Protein AF-A0A395L1P3-F1 (afdb_monomer_lite)

Sequence (314 aa):
MRHIFKLDASLEQKPAVVETDGKLVVAVGADAVSIPKSARSNIRIHIDRCQANGKQIEVQGWAFCRDSEQPIKRIYLALDGRIIGSGKPVLRTDVRRVFHLDYDHYGFRIDANTEFDVYPGDSIDLFVMDGGGMIHVPTAISGTRGPAVAATKVALNGEKLFLLHPEATTAEVAGREEFDLVNNIQLHVDRIEISQGRVTVRGWCFDQHLMDARPQVGLVKGDMLMSPLIPCSVKRPDVIEAYSLTSKNPFQGFGFDIHADGLQEDDKQALRVLAVVCADRQQRAMLTNFSHKKVNLLPRGKQIFGILERWWAR

pLDDT: mean 83.49, std 15.84, range [33.75, 97.19]

Structure (mmCIF, N/CA/C/O backbone):
data_AF-A0A395L1P3-F1
#
_entry.id   AF-A0A395L1P3-F1
#
loop_
_atom_site.group_PDB
_atom_site.id
_atom_site.type_symbol
_atom_site.label_atom_id
_atom_site.label_alt_id
_atom_site.label_comp_id
_atom_site.label_asym_id
_atom_site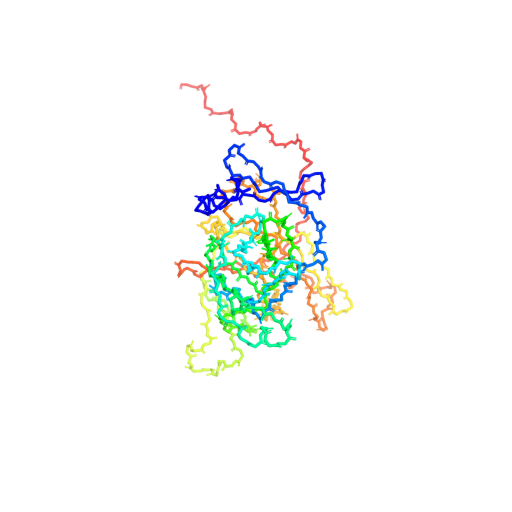.label_entity_id
_atom_site.label_seq_id
_atom_site.pdbx_PDB_ins_code
_atom_site.Cartn_x
_atom_site.Cartn_y
_atom_site.Cartn_z
_atom_site.occupancy
_atom_site.B_iso_or_equiv
_atom_site.auth_seq_id
_atom_site.auth_comp_id
_atom_site.auth_asym_id
_atom_site.auth_atom_id
_atom_site.pdbx_PDB_model_num
ATOM 1 N N . MET A 1 1 ? 14.682 7.950 -29.330 1.00 55.03 1 MET A N 1
ATOM 2 C CA . MET A 1 1 ? 15.858 8.124 -28.438 1.00 55.03 1 MET A CA 1
ATOM 3 C C . MET A 1 1 ? 15.850 9.416 -27.612 1.00 55.03 1 MET A C 1
ATOM 5 O O . MET A 1 1 ? 16.013 9.294 -26.408 1.00 55.03 1 MET A O 1
ATOM 9 N N . ARG A 1 2 ? 15.634 10.626 -28.170 1.00 59.84 2 ARG A N 1
ATOM 10 C CA . ARG A 1 2 ? 15.680 11.896 -27.391 1.00 59.84 2 ARG A CA 1
ATOM 11 C C . ARG A 1 2 ? 14.761 11.933 -26.157 1.00 59.84 2 ARG A C 1
ATOM 13 O O . ARG A 1 2 ? 15.204 12.347 -25.096 1.00 59.84 2 ARG A O 1
ATOM 20 N N . HIS A 1 3 ? 13.527 11.444 -26.271 1.00 63.00 3 HIS A N 1
ATOM 21 C CA . HIS A 1 3 ? 12.569 11.414 -25.154 1.00 63.00 3 HIS A CA 1
ATOM 22 C C . HIS A 1 3 ? 13.002 10.519 -23.984 1.00 63.00 3 HIS A C 1
ATOM 24 O O . HIS A 1 3 ? 12.659 10.788 -22.842 1.00 63.00 3 HIS A O 1
ATOM 30 N N . ILE A 1 4 ? 13.801 9.486 -24.256 1.00 62.84 4 ILE A N 1
ATOM 31 C CA . ILE A 1 4 ? 14.242 8.541 -23.230 1.00 62.84 4 ILE A CA 1
ATOM 32 C C . ILE A 1 4 ? 15.340 9.156 -22.350 1.00 62.84 4 ILE A C 1
ATOM 34 O O . ILE A 1 4 ? 15.302 9.023 -21.135 1.00 62.84 4 ILE A O 1
ATOM 38 N N . PHE A 1 5 ? 16.289 9.882 -22.949 1.00 64.25 5 PHE A N 1
ATOM 39 C CA . PHE A 1 5 ? 17.311 10.602 -22.181 1.00 64.25 5 PHE A CA 1
ATOM 40 C C . PHE A 1 5 ? 16.706 11.705 -21.304 1.00 64.25 5 PHE A C 1
ATOM 42 O O . PHE A 1 5 ? 17.205 11.954 -20.212 1.00 64.25 5 PHE A O 1
ATOM 49 N N . LYS A 1 6 ? 15.609 12.330 -21.756 1.00 72.44 6 LYS A N 1
ATOM 50 C CA . LYS A 1 6 ? 14.844 13.271 -20.928 1.00 72.44 6 LYS A CA 1
ATOM 51 C C . LYS A 1 6 ? 14.222 12.579 -19.715 1.00 72.44 6 LYS A C 1
ATOM 53 O O . LYS A 1 6 ? 14.270 13.139 -18.628 1.00 72.44 6 LYS A O 1
ATOM 58 N N . LEU A 1 7 ? 13.691 11.365 -19.888 1.00 74.62 7 LEU A N 1
ATOM 59 C CA . LEU A 1 7 ? 13.114 10.604 -18.783 1.00 74.62 7 LEU A CA 1
ATOM 60 C C . LEU A 1 7 ? 14.166 10.272 -17.719 1.00 74.62 7 LEU A C 1
ATOM 62 O O . LEU A 1 7 ? 13.946 10.586 -16.554 1.00 74.62 7 LEU A O 1
ATOM 66 N N . ASP A 1 8 ? 15.323 9.743 -18.131 1.00 76.94 8 ASP A N 1
ATOM 67 C CA . ASP A 1 8 ? 16.454 9.457 -17.233 1.00 76.94 8 ASP A CA 1
ATOM 68 C C . ASP A 1 8 ? 16.889 10.711 -16.446 1.00 76.94 8 ASP A C 1
ATOM 70 O O . ASP A 1 8 ? 17.091 10.643 -15.235 1.00 76.94 8 ASP A O 1
ATOM 74 N N . ALA A 1 9 ? 16.962 11.870 -17.110 1.00 75.81 9 ALA A N 1
ATOM 75 C CA . ALA A 1 9 ? 17.311 13.147 -16.480 1.00 75.81 9 ALA A CA 1
ATOM 76 C C . ALA A 1 9 ? 16.217 13.705 -15.548 1.00 75.81 9 ALA A C 1
ATOM 78 O O . ALA A 1 9 ? 16.495 14.550 -14.703 1.00 75.81 9 ALA A O 1
ATOM 79 N N . SER A 1 10 ? 14.974 13.249 -15.700 1.00 77.56 10 SER A N 1
ATOM 80 C CA . SER A 1 10 ? 13.823 13.710 -14.916 1.00 77.56 10 SER A CA 1
ATOM 81 C C . SER A 1 10 ? 13.461 12.808 -13.742 1.00 77.56 10 SER A C 1
ATOM 83 O O . SER A 1 10 ? 12.526 13.126 -13.013 1.00 77.56 10 SER A O 1
ATOM 85 N N . LEU A 1 11 ? 14.170 11.692 -13.535 1.00 77.81 11 LEU A N 1
ATOM 86 C CA . LEU A 1 11 ? 13.834 10.725 -12.482 1.00 77.81 11 LEU A CA 1
ATOM 87 C C . LEU A 1 11 ? 13.804 11.358 -11.086 1.00 77.81 11 LEU A C 1
ATOM 89 O O . LEU A 1 11 ? 12.979 10.972 -10.261 1.00 77.81 11 LEU A O 1
ATOM 93 N N . GLU A 1 12 ? 14.638 12.371 -10.843 1.00 78.25 12 GLU A N 1
ATOM 94 C CA . GLU A 1 12 ? 14.635 13.142 -9.593 1.00 78.25 12 GLU A CA 1
ATOM 95 C C . GLU A 1 12 ? 13.293 13.848 -9.331 1.00 78.25 12 GLU A C 1
ATOM 97 O O . GLU A 1 12 ? 12.900 14.022 -8.180 1.00 78.25 12 GLU A O 1
ATOM 102 N N . GLN A 1 13 ? 12.556 14.202 -10.388 1.00 80.88 13 GLN A N 1
ATOM 103 C CA . GLN A 1 13 ? 11.246 14.857 -10.316 1.00 80.88 13 GLN A CA 1
ATOM 104 C C . GLN A 1 13 ? 10.086 13.867 -10.145 1.00 80.88 13 GLN A C 1
ATOM 106 O O . GLN A 1 13 ? 8.941 14.298 -10.023 1.00 80.88 13 GLN A O 1
ATOM 111 N N . LYS A 1 14 ? 10.364 12.555 -10.142 1.00 83.12 14 LYS A N 1
ATOM 112 C CA . LYS A 1 14 ? 9.373 11.475 -10.021 1.00 83.12 14 LYS A CA 1
ATOM 113 C C . LYS A 1 14 ? 8.176 11.650 -10.971 1.00 83.12 14 LYS A C 1
ATOM 115 O O . LYS A 1 14 ? 7.047 11.862 -10.517 1.00 83.12 14 LYS A O 1
ATOM 120 N N . PRO A 1 15 ? 8.411 11.596 -12.292 1.00 85.31 15 PRO A N 1
ATOM 121 C CA . PRO A 1 15 ? 7.417 11.965 -13.289 1.00 85.31 15 PRO A CA 1
ATOM 122 C C . PRO A 1 15 ? 6.138 11.133 -13.159 1.00 85.31 15 PRO A C 1
ATOM 124 O O . PRO A 1 15 ? 6.179 9.927 -12.884 1.00 85.31 15 PRO A O 1
ATOM 127 N N . ALA A 1 16 ? 5.001 11.796 -13.365 1.00 86.12 16 ALA A N 1
ATOM 128 C CA . ALA A 1 16 ? 3.690 11.171 -13.295 1.00 86.12 16 ALA A CA 1
ATOM 129 C C . ALA A 1 16 ? 3.446 10.271 -14.513 1.00 86.12 16 ALA A C 1
ATOM 131 O O . ALA A 1 16 ? 3.813 10.603 -15.640 1.00 86.12 16 ALA A O 1
ATOM 132 N N . VAL A 1 17 ? 2.781 9.152 -14.270 1.00 85.88 17 VAL A N 1
ATOM 133 C CA . VAL A 1 17 ? 2.290 8.185 -15.240 1.00 85.88 17 VAL A CA 1
ATOM 134 C C . VAL A 1 17 ? 0.770 8.272 -15.222 1.00 85.88 17 VAL A C 1
ATOM 136 O O . VAL A 1 17 ? 0.127 7.941 -14.228 1.00 85.88 17 VAL A O 1
ATOM 139 N N . VAL A 1 18 ? 0.196 8.735 -16.324 1.00 86.25 18 VAL A N 1
ATOM 140 C CA . VAL A 1 18 ? -1.243 8.964 -16.470 1.00 86.25 18 VAL A CA 1
ATOM 141 C C . VAL A 1 18 ? -1.777 8.066 -17.573 1.00 86.25 18 VAL A C 1
ATOM 143 O O . VAL A 1 18 ? -1.124 7.890 -18.596 1.00 86.25 18 VAL A O 1
ATOM 146 N N . GLU A 1 19 ? -2.961 7.492 -17.392 1.00 83.31 19 GLU A N 1
ATOM 147 C CA . GLU A 1 19 ? -3.647 6.800 -18.482 1.00 83.31 19 GLU A CA 1
ATOM 148 C C . GLU A 1 19 ? -4.457 7.806 -19.313 1.00 83.31 19 GLU A C 1
ATOM 150 O O . GLU A 1 19 ? -5.292 8.541 -18.788 1.00 83.31 19 GLU A O 1
ATOM 155 N N . THR A 1 20 ? -4.204 7.856 -20.618 1.00 82.44 20 THR A N 1
ATOM 156 C CA . THR A 1 20 ? -4.922 8.695 -21.586 1.00 82.44 20 THR A CA 1
ATOM 157 C C . THR A 1 20 ? -5.180 7.875 -22.844 1.00 82.44 20 THR A C 1
ATOM 159 O O . THR A 1 20 ? -4.253 7.306 -23.419 1.00 82.44 20 THR A O 1
ATOM 162 N N . ASP A 1 21 ? -6.445 7.778 -23.257 1.00 83.94 21 ASP A N 1
ATOM 163 C CA . ASP A 1 21 ? -6.879 7.049 -24.460 1.00 83.94 21 ASP A CA 1
ATOM 164 C C . ASP A 1 21 ? -6.358 5.598 -24.540 1.00 83.94 21 ASP A C 1
ATOM 166 O O . ASP A 1 21 ? -5.915 5.121 -25.588 1.00 83.94 21 ASP A O 1
ATOM 170 N N . GLY A 1 22 ? -6.356 4.889 -23.403 1.00 76.62 22 GLY A N 1
ATOM 171 C CA . GLY A 1 22 ? -5.882 3.500 -23.303 1.00 76.62 22 GLY A CA 1
ATOM 172 C C . GLY A 1 22 ? -4.363 3.332 -23.435 1.00 76.62 22 GLY A C 1
ATOM 173 O O . GLY A 1 22 ? -3.870 2.208 -23.564 1.00 76.62 22 GLY A O 1
ATOM 174 N N . LYS A 1 23 ? -3.609 4.433 -23.405 1.00 77.00 23 LYS A N 1
ATOM 175 C CA . LYS A 1 23 ? -2.146 4.460 -23.345 1.00 77.00 23 LYS A CA 1
ATOM 176 C C . LYS A 1 23 ? -1.715 5.015 -22.000 1.00 77.00 23 LYS A C 1
ATOM 178 O O . LYS A 1 23 ? -2.350 5.918 -21.467 1.00 77.00 23 LYS A O 1
ATOM 183 N N . LEU A 1 24 ? -0.610 4.510 -21.468 1.00 79.88 24 LEU A N 1
ATOM 184 C CA . LEU A 1 24 ? 0.037 5.186 -20.348 1.00 79.88 24 LEU A CA 1
ATOM 185 C C . LEU A 1 24 ? 0.874 6.332 -20.923 1.00 79.88 24 LEU A C 1
ATOM 187 O O . LEU A 1 24 ? 1.359 6.254 -22.047 1.00 79.88 24 LEU A O 1
ATOM 191 N N . VAL A 1 25 ? 1.003 7.430 -20.203 1.00 83.75 25 VAL A N 1
ATOM 192 C CA . VAL A 1 25 ? 1.740 8.618 -20.621 1.00 83.75 25 VAL A CA 1
ATOM 193 C C . VAL A 1 25 ? 2.594 9.050 -19.448 1.00 83.75 25 VAL A C 1
ATOM 195 O O . VAL A 1 25 ? 2.067 9.361 -18.385 1.00 83.75 25 VAL A O 1
ATOM 198 N N . VAL A 1 26 ? 3.912 9.064 -19.637 1.00 82.50 26 VAL A N 1
ATOM 199 C CA . VAL A 1 26 ? 4.843 9.609 -18.647 1.00 82.50 26 VAL A CA 1
ATOM 200 C C . VAL A 1 26 ? 5.060 11.084 -18.945 1.00 82.50 26 VAL A C 1
ATOM 202 O O . VAL A 1 26 ? 5.635 11.425 -19.981 1.00 82.50 26 VAL A O 1
ATOM 205 N N . ALA A 1 27 ? 4.595 11.956 -18.057 1.00 79.50 27 ALA A N 1
ATOM 206 C CA . ALA A 1 27 ? 4.786 13.395 -18.172 1.00 79.50 27 ALA A CA 1
ATOM 207 C C . ALA A 1 27 ? 6.154 13.796 -17.603 1.00 79.50 27 ALA A C 1
ATOM 209 O O . ALA A 1 27 ? 6.448 13.542 -16.437 1.00 79.50 27 ALA A O 1
ATOM 210 N N . VAL A 1 28 ? 6.982 14.438 -18.425 1.00 73.50 28 VAL A N 1
ATOM 211 C CA . VAL A 1 28 ? 8.324 14.923 -18.084 1.00 73.50 28 VAL A CA 1
ATOM 212 C C . VAL A 1 28 ? 8.389 16.419 -18.400 1.00 73.50 28 VAL A C 1
ATOM 214 O O . VAL A 1 28 ? 8.705 16.826 -19.519 1.00 73.50 28 VAL A O 1
ATOM 217 N N . GLY A 1 29 ? 8.050 17.262 -17.422 1.00 72.50 29 GLY A N 1
ATOM 218 C CA . GLY A 1 29 ? 7.898 18.702 -17.647 1.00 72.50 29 GLY A CA 1
ATOM 219 C C . GLY A 1 29 ? 6.798 18.999 -18.675 1.00 72.50 29 GLY A C 1
ATOM 220 O O . GLY A 1 29 ? 5.667 18.552 -18.513 1.00 72.50 29 GLY A O 1
ATOM 221 N N . ALA A 1 30 ? 7.129 19.741 -19.737 1.00 73.31 30 ALA A N 1
ATOM 222 C CA . ALA A 1 30 ? 6.214 20.011 -20.855 1.00 73.31 30 ALA A CA 1
ATOM 223 C C . ALA A 1 30 ? 6.172 18.882 -21.907 1.00 73.31 30 ALA A C 1
ATOM 225 O O . ALA A 1 30 ? 5.370 18.936 -22.838 1.00 73.31 30 ALA A O 1
ATOM 226 N N . ASP A 1 31 ? 7.045 17.877 -21.794 1.00 72.56 31 ASP A N 1
ATOM 227 C CA . ASP A 1 31 ? 7.086 16.733 -22.699 1.00 72.56 31 ASP A CA 1
ATOM 228 C C . ASP A 1 31 ? 6.261 15.562 -22.144 1.00 72.56 31 ASP A C 1
ATOM 230 O O . ASP A 1 31 ? 6.156 15.357 -20.936 1.00 72.56 31 ASP A O 1
ATOM 234 N N . ALA A 1 32 ? 5.731 14.734 -23.040 1.00 76.19 32 ALA A N 1
ATOM 235 C CA . ALA A 1 32 ? 5.017 13.514 -22.692 1.00 76.19 32 ALA A CA 1
ATOM 236 C C . ALA A 1 32 ? 5.579 12.325 -23.478 1.00 76.19 32 ALA A C 1
ATOM 238 O O . ALA A 1 32 ? 5.818 12.413 -24.685 1.00 76.19 32 ALA A O 1
ATOM 239 N N . VAL A 1 33 ? 5.787 11.197 -22.799 1.00 77.31 33 VAL A N 1
ATOM 240 C CA . VAL A 1 33 ? 6.192 9.929 -23.414 1.00 77.31 33 VAL A CA 1
ATOM 241 C C . VAL A 1 33 ? 5.006 8.981 -23.387 1.00 77.31 33 VAL A C 1
ATOM 243 O O . VAL A 1 33 ? 4.630 8.487 -22.328 1.00 77.31 33 VAL A O 1
ATOM 246 N N . SER A 1 34 ? 4.409 8.722 -24.551 1.00 75.12 34 SER A N 1
ATOM 247 C CA . SER A 1 34 ? 3.307 7.765 -24.665 1.00 75.12 34 SER A CA 1
ATOM 248 C C . SER A 1 34 ? 3.825 6.326 -24.675 1.00 75.12 34 SER A C 1
ATOM 250 O O . SER A 1 34 ? 4.795 5.990 -25.356 1.00 75.12 34 SER A O 1
ATOM 252 N N . ILE A 1 35 ? 3.143 5.483 -23.914 1.00 71.75 35 ILE A N 1
ATOM 253 C CA . ILE A 1 35 ? 3.450 4.091 -23.632 1.00 71.75 35 ILE A CA 1
ATOM 254 C C . ILE A 1 35 ? 2.292 3.244 -24.167 1.00 71.75 35 ILE A C 1
ATOM 256 O O . ILE A 1 35 ? 1.156 3.367 -23.690 1.00 71.75 35 ILE A O 1
ATOM 260 N N . PRO A 1 36 ? 2.543 2.351 -25.132 1.00 66.25 36 PRO A N 1
ATOM 261 C CA . PRO A 1 36 ? 1.557 1.351 -25.501 1.00 66.25 36 PRO A CA 1
ATOM 262 C C . PRO A 1 36 ? 1.256 0.455 -24.293 1.00 66.25 36 PRO A C 1
ATOM 264 O O . PRO A 1 36 ? 2.169 -0.107 -23.694 1.00 66.25 36 PRO A O 1
ATOM 267 N N . LYS A 1 37 ? -0.024 0.292 -23.948 1.00 64.81 37 LYS A N 1
ATOM 268 C CA . LYS A 1 37 ? -0.456 -0.650 -22.899 1.00 64.81 37 LYS A CA 1
ATOM 269 C C . LYS A 1 37 ? -0.321 -2.113 -23.347 1.00 64.81 37 LYS A C 1
ATOM 271 O O . LYS A 1 37 ? -0.258 -3.021 -22.528 1.00 64.81 37 LYS A O 1
ATOM 276 N N . SER A 1 38 ? -0.262 -2.350 -24.659 1.00 63.28 38 SER A N 1
ATOM 277 C CA . SER A 1 38 ? -0.101 -3.680 -25.242 1.00 63.28 38 SER A CA 1
ATOM 278 C C . SER A 1 38 ? 1.312 -4.220 -25.017 1.00 63.28 38 SER A C 1
ATOM 280 O O . SER A 1 38 ? 2.286 -3.630 -25.495 1.00 63.28 38 SER A O 1
ATOM 282 N N . ALA A 1 39 ? 1.416 -5.372 -24.355 1.00 62.34 39 ALA A N 1
ATOM 283 C CA . ALA A 1 39 ? 2.671 -6.096 -24.207 1.00 62.34 39 ALA A CA 1
ATOM 284 C C . ALA A 1 39 ? 3.248 -6.445 -25.587 1.00 62.34 39 ALA A C 1
ATOM 286 O O . ALA A 1 39 ? 2.583 -7.083 -26.407 1.00 62.34 39 ALA A O 1
ATOM 287 N N . ARG A 1 40 ? 4.499 -6.053 -25.851 1.00 73.81 40 ARG A N 1
ATOM 288 C CA . ARG A 1 40 ? 5.226 -6.603 -26.997 1.00 73.81 40 ARG A CA 1
ATOM 289 C C . ARG A 1 40 ? 5.586 -8.048 -26.665 1.00 73.81 40 ARG A C 1
ATOM 291 O O . ARG A 1 40 ? 6.278 -8.309 -25.687 1.00 73.81 40 ARG A O 1
ATOM 298 N N . SER A 1 41 ? 5.122 -8.985 -27.483 1.00 75.06 41 SER A N 1
ATOM 299 C CA . SER A 1 41 ? 5.308 -10.427 -27.263 1.00 75.06 41 SER A CA 1
ATOM 300 C C . SER A 1 41 ? 6.774 -10.878 -27.286 1.00 75.06 41 SER A C 1
ATOM 302 O O . SER A 1 41 ? 7.090 -11.980 -26.836 1.00 75.06 41 SER A O 1
ATOM 304 N N . ASN A 1 42 ? 7.674 -10.039 -27.801 1.00 84.12 42 ASN A N 1
ATOM 305 C CA . ASN A 1 42 ? 9.092 -10.336 -27.930 1.00 84.12 42 ASN A CA 1
ATOM 306 C C . ASN A 1 42 ? 9.929 -9.966 -26.694 1.00 84.12 42 ASN A C 1
ATOM 308 O O . ASN A 1 42 ? 11.044 -10.470 -26.562 1.00 84.12 42 ASN A O 1
ATOM 312 N N . ILE A 1 43 ? 9.416 -9.154 -25.767 1.00 87.62 43 ILE A N 1
ATOM 313 C CA . ILE A 1 43 ? 10.093 -8.874 -24.496 1.00 87.62 43 ILE A CA 1
ATOM 314 C C . ILE A 1 43 ? 9.618 -9.879 -23.449 1.00 87.62 43 ILE A C 1
ATOM 316 O O . ILE A 1 43 ? 8.425 -10.104 -23.251 1.00 87.62 43 ILE A O 1
ATOM 320 N N . ARG A 1 44 ? 10.581 -10.463 -22.744 1.00 90.12 44 ARG A N 1
ATOM 321 C CA . ARG A 1 44 ? 10.367 -11.318 -21.583 1.00 90.12 44 ARG A CA 1
ATOM 322 C C . ARG A 1 44 ? 10.884 -10.611 -20.351 1.00 90.12 44 ARG A C 1
ATOM 324 O O . ARG A 1 44 ? 11.966 -10.032 -20.375 1.00 90.12 44 ARG A O 1
ATOM 331 N N . ILE A 1 45 ? 10.117 -10.698 -19.279 1.00 91.94 45 ILE A N 1
ATOM 332 C CA . ILE A 1 45 ? 10.471 -10.172 -17.971 1.00 91.94 45 ILE A CA 1
ATOM 333 C C . ILE A 1 45 ? 9.988 -11.135 -16.902 1.00 91.94 45 ILE A C 1
ATOM 335 O O . ILE A 1 45 ? 8.923 -11.740 -17.021 1.00 91.94 45 ILE A O 1
ATOM 339 N N . HIS A 1 46 ? 10.794 -11.263 -15.863 1.00 94.19 46 HIS A N 1
ATOM 340 C CA . HIS A 1 46 ? 10.481 -12.023 -14.676 1.00 94.19 46 HIS A CA 1
ATOM 341 C C . HIS A 1 46 ? 11.006 -11.277 -13.455 1.00 94.19 46 HIS A C 1
ATOM 343 O O . HIS A 1 46 ? 12.080 -10.674 -13.495 1.00 94.19 46 HIS A O 1
ATOM 349 N N . ILE A 1 47 ? 10.236 -11.326 -12.374 1.00 95.44 47 ILE A N 1
ATOM 350 C CA . ILE A 1 47 ? 10.567 -10.698 -11.099 1.00 95.44 47 ILE A CA 1
ATOM 351 C C . ILE A 1 47 ? 10.939 -11.824 -10.144 1.00 95.44 47 ILE A C 1
ATOM 353 O O . ILE A 1 47 ? 10.082 -12.623 -9.779 1.00 95.44 47 ILE A O 1
ATOM 357 N N . ASP A 1 48 ? 12.207 -11.879 -9.739 1.00 95.56 48 ASP A N 1
ATOM 358 C CA . ASP A 1 48 ? 12.669 -12.875 -8.768 1.00 95.56 48 ASP A CA 1
ATOM 359 C C . ASP A 1 48 ? 12.273 -12.468 -7.340 1.00 95.56 48 ASP A C 1
ATOM 361 O O . ASP A 1 48 ? 12.059 -13.315 -6.474 1.00 95.56 48 ASP A O 1
ATOM 365 N N . ARG A 1 49 ? 12.240 -11.155 -7.061 1.00 94.75 49 ARG A N 1
ATOM 366 C CA . ARG A 1 49 ? 11.913 -10.606 -5.738 1.00 94.75 49 ARG A CA 1
ATOM 367 C C . ARG A 1 49 ? 11.349 -9.197 -5.844 1.00 94.75 49 ARG A C 1
ATOM 369 O O . ARG A 1 49 ? 11.899 -8.364 -6.560 1.00 94.75 49 ARG A O 1
ATOM 376 N N . CYS A 1 50 ? 10.320 -8.923 -5.049 1.00 95.62 50 CYS A N 1
ATOM 377 C CA . CYS A 1 50 ? 9.762 -7.592 -4.852 1.00 95.62 50 CYS A CA 1
ATOM 378 C C . CYS A 1 50 ? 9.404 -7.396 -3.373 1.00 95.62 50 CYS A C 1
ATOM 380 O O . CYS A 1 50 ? 8.442 -7.989 -2.885 1.00 95.62 50 CYS A O 1
ATOM 382 N N . GLN A 1 51 ? 10.182 -6.592 -2.648 1.00 95.12 51 GLN A N 1
ATOM 383 C CA . GLN A 1 51 ? 10.019 -6.415 -1.202 1.00 95.12 51 GLN A CA 1
ATOM 384 C C . GLN A 1 51 ? 10.059 -4.948 -0.778 1.00 95.12 51 GLN A C 1
ATOM 386 O O . GLN A 1 51 ? 10.716 -4.134 -1.426 1.00 95.12 51 GLN A O 1
ATOM 391 N N . ALA A 1 52 ? 9.394 -4.638 0.334 1.00 92.44 52 ALA A N 1
ATOM 392 C CA . ALA A 1 52 ? 9.431 -3.328 0.976 1.00 92.44 52 ALA A CA 1
ATOM 393 C C . ALA A 1 52 ? 10.056 -3.382 2.381 1.00 92.44 52 ALA A C 1
ATOM 395 O O . ALA A 1 52 ? 10.026 -4.403 3.071 1.00 92.44 52 ALA A O 1
ATOM 396 N N . ASN A 1 53 ? 10.619 -2.262 2.816 1.00 90.44 53 ASN A N 1
ATOM 397 C CA . ASN A 1 53 ? 11.055 -2.016 4.184 1.00 90.44 53 ASN A CA 1
ATOM 398 C C . ASN A 1 53 ? 10.721 -0.564 4.551 1.00 90.44 53 ASN A C 1
ATOM 400 O O . ASN A 1 53 ? 11.501 0.347 4.259 1.00 90.44 53 ASN A O 1
ATOM 404 N N . GLY A 1 54 ? 9.529 -0.347 5.112 1.00 88.94 54 GLY A N 1
ATOM 405 C CA . GLY A 1 54 ? 8.978 0.991 5.332 1.00 88.94 54 GLY A CA 1
ATOM 406 C C . GLY A 1 54 ? 8.911 1.773 4.020 1.00 88.94 54 GLY A C 1
ATOM 407 O O . GLY A 1 54 ? 8.195 1.389 3.094 1.00 88.94 54 GLY A O 1
ATOM 408 N N . LYS A 1 55 ? 9.722 2.828 3.910 1.00 92.56 55 LYS A N 1
ATOM 409 C CA . LYS A 1 55 ? 9.805 3.703 2.728 1.00 92.56 55 LYS A CA 1
ATOM 410 C C . LYS A 1 55 ? 10.776 3.230 1.638 1.00 92.56 55 LYS A C 1
ATOM 412 O O . LYS A 1 55 ? 11.066 3.979 0.709 1.00 92.56 55 LYS A O 1
ATOM 417 N N . GLN A 1 56 ? 11.346 2.033 1.754 1.00 94.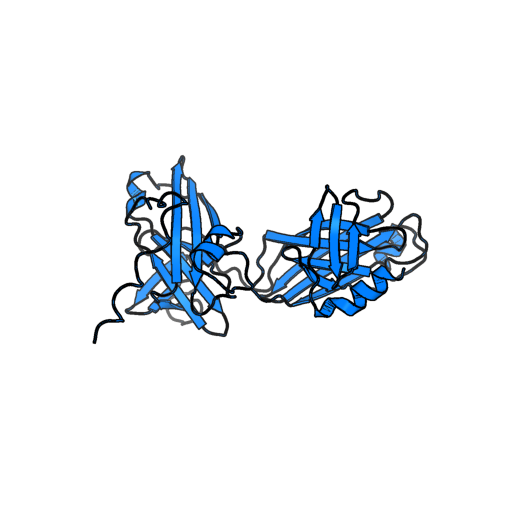62 56 GLN A N 1
ATOM 418 C CA . GLN A 1 56 ? 12.291 1.491 0.773 1.00 94.62 56 GLN A CA 1
ATOM 419 C C . GLN A 1 56 ? 11.676 0.318 0.020 1.00 94.62 56 GLN A C 1
ATOM 421 O O . GLN A 1 56 ? 11.151 -0.598 0.644 1.00 94.62 56 GLN A O 1
ATOM 426 N N . ILE A 1 57 ? 11.791 0.311 -1.307 1.00 95.56 57 ILE A N 1
ATOM 427 C CA . ILE A 1 57 ? 11.409 -0.816 -2.165 1.00 95.56 57 ILE A CA 1
ATOM 428 C C . ILE A 1 57 ? 12.665 -1.384 -2.829 1.00 95.56 57 ILE A C 1
ATOM 430 O O . ILE A 1 57 ? 13.470 -0.638 -3.387 1.00 95.56 57 ILE A O 1
ATOM 434 N N . GLU A 1 58 ? 12.793 -2.709 -2.816 1.00 96.38 58 GLU A N 1
ATOM 435 C CA . GLU A 1 58 ? 13.788 -3.462 -3.579 1.00 96.38 58 GLU A CA 1
ATOM 436 C C . GLU A 1 58 ? 13.069 -4.403 -4.555 1.00 96.38 58 GLU A C 1
ATOM 438 O O . GLU A 1 58 ? 12.316 -5.293 -4.144 1.00 96.38 58 GLU A O 1
ATOM 443 N N . VAL A 1 59 ? 13.331 -4.229 -5.851 1.00 96.88 59 VAL A N 1
ATOM 444 C CA . VAL A 1 59 ? 12.851 -5.119 -6.916 1.00 96.88 59 VAL A CA 1
ATOM 445 C C . VAL A 1 59 ? 14.046 -5.678 -7.668 1.00 96.88 59 VAL A C 1
ATOM 447 O O . VAL A 1 59 ? 14.920 -4.926 -8.094 1.00 96.88 59 VAL A O 1
ATOM 450 N N . GLN A 1 60 ? 14.083 -6.989 -7.872 1.00 96.56 60 GLN A N 1
ATOM 451 C CA . GLN A 1 60 ? 15.101 -7.629 -8.696 1.00 96.56 60 GLN A CA 1
ATOM 452 C C . GLN A 1 60 ? 14.470 -8.666 -9.620 1.00 96.56 60 GLN A C 1
ATOM 454 O O . GLN A 1 60 ? 13.446 -9.278 -9.303 1.00 96.56 60 GLN A O 1
ATOM 459 N N . GLY A 1 61 ? 15.107 -8.880 -10.757 1.00 96.25 61 GLY A N 1
ATOM 460 C CA . GLY A 1 61 ? 14.602 -9.797 -11.759 1.00 96.25 61 GLY A CA 1
ATOM 461 C C . GLY A 1 61 ? 15.530 -9.906 -12.949 1.00 96.25 61 GLY A C 1
ATOM 462 O O . GLY A 1 61 ? 16.711 -9.552 -12.887 1.00 96.25 61 GLY A O 1
ATOM 463 N N . TRP A 1 62 ? 14.966 -10.357 -14.059 1.00 95.38 62 TRP A N 1
ATOM 464 C CA . TRP A 1 62 ? 15.624 -10.344 -15.353 1.00 95.38 62 TRP A CA 1
ATOM 465 C C . TRP A 1 62 ? 14.651 -9.950 -16.455 1.00 95.38 62 TRP A C 1
ATOM 467 O O . TRP A 1 62 ? 13.445 -10.187 -16.362 1.00 95.38 62 TRP A O 1
ATOM 477 N N . ALA A 1 63 ? 15.178 -9.331 -17.506 1.00 93.62 63 ALA A N 1
ATOM 478 C CA . ALA A 1 63 ? 14.412 -8.979 -18.685 1.00 93.62 63 ALA A CA 1
ATOM 479 C C . ALA A 1 63 ? 15.291 -9.009 -19.943 1.00 93.62 63 ALA A C 1
ATOM 481 O O . ALA A 1 63 ? 16.451 -8.598 -19.921 1.00 93.62 63 ALA A O 1
ATOM 482 N N . PHE A 1 64 ? 14.730 -9.472 -21.058 1.00 91.50 64 PHE A N 1
ATOM 483 C CA . PHE A 1 64 ? 15.390 -9.449 -22.364 1.00 91.50 64 PHE A CA 1
ATOM 484 C C . PHE A 1 64 ? 14.374 -9.366 -23.501 1.00 91.50 64 PHE A C 1
ATOM 486 O O . PHE A 1 64 ? 13.209 -9.722 -23.336 1.00 91.50 64 PHE A O 1
ATOM 493 N N . CYS A 1 65 ? 14.815 -8.902 -24.666 1.00 88.44 65 CYS A N 1
ATOM 494 C CA . CYS A 1 65 ? 14.016 -8.879 -25.885 1.00 88.44 65 CYS A CA 1
ATOM 495 C C . CYS A 1 65 ? 14.573 -9.926 -26.852 1.00 88.44 65 CYS A C 1
ATOM 497 O O . CYS A 1 65 ? 15.767 -9.928 -27.121 1.00 88.44 65 CYS A O 1
ATOM 499 N N . ARG A 1 66 ? 13.728 -10.841 -27.338 1.00 85.19 66 ARG A N 1
ATOM 500 C CA . ARG A 1 66 ? 14.139 -11.950 -28.218 1.00 85.19 66 ARG A CA 1
ATOM 501 C C . ARG A 1 66 ? 14.685 -11.489 -29.563 1.00 85.19 66 ARG A C 1
ATOM 503 O O . ARG A 1 66 ? 15.542 -12.160 -30.117 1.00 85.19 66 ARG A O 1
ATOM 510 N N . ASP A 1 67 ? 14.195 -10.357 -30.052 1.00 83.81 67 ASP A N 1
ATOM 511 C CA . ASP A 1 67 ? 14.561 -9.827 -31.368 1.00 83.81 67 ASP A CA 1
ATOM 512 C C . ASP A 1 67 ? 15.679 -8.775 -31.269 1.00 83.81 67 ASP A C 1
ATOM 514 O O . ASP A 1 67 ? 15.942 -8.047 -32.223 1.00 83.81 67 ASP A O 1
ATOM 518 N N . SER A 1 68 ? 16.297 -8.637 -30.093 1.00 80.69 68 SER A N 1
ATOM 519 C CA . SER A 1 68 ? 17.373 -7.685 -29.838 1.00 80.69 68 SER A CA 1
ATOM 520 C C . SER A 1 68 ? 18.555 -8.405 -29.222 1.00 80.69 68 SER A C 1
ATOM 522 O O . SER A 1 68 ? 18.459 -8.985 -28.144 1.00 80.69 68 SER A O 1
ATOM 524 N N . GLU A 1 69 ? 19.708 -8.258 -29.858 1.00 75.44 69 GLU A N 1
ATOM 525 C CA . GLU A 1 69 ? 20.977 -8.700 -29.290 1.00 75.44 69 GLU A CA 1
ATOM 526 C C . GLU A 1 69 ? 21.359 -7.832 -28.079 1.00 75.44 69 GLU A C 1
ATOM 528 O O . GLU A 1 69 ? 22.023 -8.292 -27.165 1.00 75.44 69 GLU A O 1
ATOM 533 N N . GLN A 1 70 ? 20.880 -6.589 -27.974 1.00 78.12 70 GLN A N 1
ATOM 534 C CA . GLN A 1 70 ? 21.241 -5.720 -26.851 1.00 78.12 70 GLN A CA 1
ATOM 535 C C . GLN A 1 70 ? 20.461 -6.043 -25.565 1.00 78.12 70 GLN A C 1
ATOM 537 O O . GLN A 1 70 ? 19.251 -6.293 -25.629 1.00 78.12 70 GLN A O 1
ATOM 542 N N . PRO A 1 71 ? 21.105 -5.946 -24.381 1.00 78.31 71 PRO A N 1
ATOM 543 C CA . PRO A 1 71 ? 20.405 -6.062 -23.109 1.00 78.31 71 PRO A CA 1
ATOM 544 C C . PRO A 1 71 ? 19.404 -4.918 -22.937 1.00 78.31 71 PRO A C 1
ATOM 546 O O . PRO A 1 71 ? 19.600 -3.807 -23.441 1.00 78.31 71 PRO A O 1
ATOM 549 N N . ILE A 1 72 ? 18.346 -5.170 -22.170 1.00 85.38 72 ILE A N 1
ATOM 550 C CA . ILE A 1 72 ? 17.395 -4.131 -21.781 1.00 85.38 72 ILE A CA 1
ATOM 551 C C . ILE A 1 72 ? 18.095 -3.192 -20.800 1.00 85.38 72 ILE A C 1
ATOM 553 O O . ILE A 1 72 ? 18.387 -3.549 -19.663 1.00 85.38 72 ILE A O 1
ATOM 557 N N . LYS A 1 73 ? 18.385 -1.974 -21.260 1.00 75.44 73 LYS A N 1
ATOM 558 C CA . LYS A 1 73 ? 19.170 -0.994 -20.492 1.00 75.44 73 LYS A CA 1
ATOM 559 C C . LYS A 1 73 ? 18.334 -0.175 -19.516 1.00 75.44 73 LYS A C 1
ATOM 561 O O . LYS A 1 73 ? 18.907 0.531 -18.694 1.00 75.44 73 LYS A O 1
ATOM 566 N N . ARG A 1 74 ? 17.005 -0.184 -19.650 1.00 86.69 74 ARG A N 1
ATOM 567 C CA . ARG A 1 74 ? 16.130 0.730 -18.912 1.00 86.69 74 ARG A CA 1
ATOM 568 C C . ARG A 1 74 ? 14.871 0.028 -18.446 1.00 86.69 74 ARG A C 1
ATOM 570 O O . ARG A 1 74 ? 14.050 -0.409 -19.251 1.00 86.69 74 ARG A O 1
ATOM 577 N N . ILE A 1 75 ? 14.749 -0.047 -17.132 1.00 92.44 75 ILE A N 1
ATOM 578 C CA . ILE A 1 75 ? 13.576 -0.539 -16.427 1.00 92.44 75 ILE A CA 1
ATOM 579 C C . ILE A 1 75 ? 13.268 0.503 -15.363 1.00 92.44 75 ILE A C 1
ATOM 581 O O . ILE A 1 75 ? 14.174 0.889 -14.630 1.00 92.44 75 ILE A O 1
ATOM 585 N N . TYR A 1 76 ? 12.032 0.974 -15.286 1.00 93.12 76 TYR A N 1
ATOM 586 C CA . TYR A 1 76 ? 11.600 1.898 -14.246 1.00 93.12 76 TYR A CA 1
ATOM 587 C C . TYR A 1 76 ? 10.584 1.239 -13.341 1.00 93.12 76 TYR A C 1
ATOM 589 O O . TYR A 1 76 ? 9.785 0.415 -13.780 1.00 93.12 76 TYR A O 1
ATOM 597 N N . LEU A 1 77 ? 10.620 1.643 -12.083 1.00 94.81 77 LEU A N 1
ATOM 598 C CA . LEU A 1 77 ? 9.624 1.306 -11.090 1.00 94.81 77 LEU A CA 1
ATOM 599 C C . LEU A 1 77 ? 8.728 2.516 -10.891 1.00 94.81 77 LEU A C 1
ATOM 601 O O . LEU A 1 77 ? 9.233 3.607 -10.614 1.00 94.81 77 LEU A O 1
ATOM 605 N N . ALA A 1 78 ? 7.422 2.312 -10.980 1.00 93.31 78 ALA A N 1
ATOM 606 C CA . ALA A 1 78 ? 6.446 3.274 -10.521 1.00 93.31 78 ALA A CA 1
ATOM 607 C C . ALA A 1 78 ? 5.637 2.738 -9.346 1.00 93.31 78 ALA A C 1
ATOM 609 O O . ALA A 1 78 ? 5.370 1.543 -9.228 1.00 93.31 78 ALA A O 1
ATOM 610 N N . LEU A 1 79 ? 5.225 3.671 -8.501 1.00 92.31 79 LEU A N 1
ATOM 611 C CA . LEU A 1 79 ? 4.281 3.467 -7.420 1.00 92.31 79 LEU A CA 1
ATOM 612 C C . LEU A 1 79 ? 3.270 4.603 -7.493 1.00 92.31 79 LEU A C 1
ATOM 614 O O . LEU A 1 79 ? 3.658 5.754 -7.681 1.00 92.31 79 LEU A O 1
ATOM 618 N N . ASP A 1 80 ? 1.986 4.275 -7.365 1.00 87.94 80 ASP A N 1
ATOM 619 C CA . ASP A 1 80 ? 0.907 5.267 -7.415 1.00 87.94 80 ASP A CA 1
ATOM 620 C C . ASP A 1 80 ? 0.940 6.151 -8.682 1.00 87.94 80 ASP A C 1
ATOM 622 O O . ASP A 1 80 ? 0.710 7.356 -8.648 1.00 87.94 80 ASP A O 1
ATOM 626 N N . GLY A 1 81 ? 1.284 5.560 -9.830 1.00 87.38 81 GLY A N 1
ATOM 627 C CA . GLY A 1 81 ? 1.394 6.318 -11.076 1.00 87.38 81 GLY A CA 1
ATOM 628 C C . GLY A 1 81 ? 2.505 7.373 -11.050 1.00 87.38 81 GLY A C 1
ATOM 629 O O . GLY A 1 81 ? 2.393 8.386 -11.726 1.00 87.38 81 GLY A O 1
ATOM 630 N N . ARG A 1 82 ? 3.580 7.183 -10.281 1.00 88.56 82 ARG A N 1
ATOM 631 C CA . ARG A 1 82 ? 4.791 8.018 -10.346 1.00 88.56 82 ARG A CA 1
ATOM 632 C C . ARG A 1 82 ? 6.020 7.146 -10.446 1.00 88.56 82 ARG A C 1
ATOM 634 O O . ARG A 1 82 ? 6.147 6.194 -9.682 1.00 88.56 82 ARG A O 1
ATOM 641 N N . ILE A 1 83 ? 6.944 7.473 -11.346 1.00 91.00 83 ILE A N 1
ATOM 642 C CA . ILE A 1 83 ? 8.225 6.763 -11.421 1.00 91.00 83 ILE A CA 1
ATOM 643 C C . ILE A 1 83 ? 9.073 7.140 -10.206 1.00 91.00 83 ILE A C 1
ATOM 645 O O . ILE A 1 83 ? 9.341 8.312 -9.971 1.00 91.00 83 ILE A O 1
ATOM 649 N N . ILE A 1 84 ? 9.502 6.141 -9.438 1.00 92.50 84 ILE A N 1
ATOM 650 C CA . ILE A 1 84 ? 10.248 6.316 -8.183 1.00 92.50 84 ILE A CA 1
ATOM 651 C C . ILE A 1 84 ? 11.660 5.726 -8.225 1.00 92.50 84 ILE A C 1
ATOM 653 O O . ILE A 1 84 ? 12.436 5.935 -7.295 1.00 92.50 84 ILE A O 1
ATOM 657 N N . GLY A 1 85 ? 12.012 4.991 -9.282 1.00 92.44 85 GLY A N 1
ATOM 658 C CA . GLY A 1 85 ? 13.340 4.403 -9.415 1.00 92.44 85 GLY A CA 1
ATOM 659 C C . GLY A 1 85 ? 13.615 3.824 -10.795 1.00 92.44 85 GLY A C 1
ATOM 660 O O . GLY A 1 85 ? 12.706 3.625 -11.602 1.00 92.44 85 GLY A O 1
ATOM 661 N N . SER A 1 86 ? 14.890 3.539 -11.049 1.00 93.75 86 SER A N 1
ATOM 662 C CA . SER A 1 86 ? 15.374 2.903 -12.273 1.00 93.75 86 SER A CA 1
ATOM 663 C C . SER A 1 86 ? 16.280 1.710 -11.969 1.00 93.75 86 SER A C 1
ATOM 665 O O . SER A 1 86 ? 16.926 1.627 -10.923 1.00 93.75 86 SER A O 1
ATOM 667 N N . GLY A 1 87 ? 16.281 0.749 -12.890 1.00 93.38 87 GLY A N 1
ATOM 668 C CA . GLY A 1 87 ? 17.010 -0.505 -12.790 1.00 93.38 87 GLY A CA 1
ATOM 669 C C . GLY A 1 87 ? 18.475 -0.333 -13.130 1.00 93.38 87 GLY A C 1
ATOM 670 O O . GLY A 1 87 ? 18.823 0.167 -14.198 1.00 93.38 87 GLY A O 1
ATOM 671 N N . LYS A 1 88 ? 19.336 -0.817 -12.239 1.00 92.88 88 LYS A N 1
ATOM 672 C CA . LYS A 1 88 ? 20.751 -1.044 -12.514 1.00 92.88 88 LYS A CA 1
ATOM 673 C C . LYS A 1 88 ? 20.915 -2.440 -13.122 1.00 92.88 88 LYS A C 1
ATOM 675 O O . LYS A 1 88 ? 20.270 -3.375 -12.637 1.00 92.88 88 LYS A O 1
ATOM 680 N N . PRO A 1 89 ? 21.754 -2.602 -14.158 1.00 91.81 89 PRO A N 1
ATOM 681 C CA . PRO A 1 89 ? 22.001 -3.907 -14.755 1.00 91.81 89 PRO A CA 1
ATOM 682 C C . PRO A 1 89 ? 22.694 -4.838 -13.755 1.00 91.81 89 PRO A C 1
ATOM 684 O O . PRO A 1 89 ? 23.561 -4.415 -12.991 1.00 91.81 89 PRO A O 1
ATOM 687 N N . VAL A 1 90 ? 22.320 -6.115 -13.783 1.00 93.69 90 VAL A N 1
ATOM 688 C CA . VAL A 1 90 ? 22.878 -7.174 -12.935 1.00 93.69 90 VAL A CA 1
ATOM 689 C C . VAL A 1 90 ? 23.285 -8.357 -13.806 1.00 93.69 90 VAL A C 1
ATOM 691 O O . VAL A 1 90 ? 22.586 -8.726 -14.752 1.00 93.69 90 VAL A O 1
ATOM 694 N N . LEU A 1 91 ? 24.423 -8.964 -13.476 1.00 93.75 91 LEU A N 1
ATOM 695 C CA . LEU A 1 91 ? 24.921 -10.157 -14.149 1.00 93.75 91 LEU A CA 1
ATOM 696 C C . LEU A 1 91 ? 24.020 -11.367 -13.849 1.00 93.75 91 LEU A C 1
ATOM 698 O O . LEU A 1 91 ? 23.774 -11.685 -12.686 1.00 93.75 91 LEU A O 1
ATOM 702 N N . ARG A 1 92 ? 23.550 -12.056 -14.891 1.00 93.94 92 ARG A N 1
ATOM 703 C CA . ARG A 1 92 ? 22.699 -13.255 -14.818 1.00 93.94 92 ARG A CA 1
ATOM 704 C C . ARG A 1 92 ? 23.108 -14.283 -15.871 1.00 93.94 92 ARG A C 1
ATOM 706 O O . ARG A 1 92 ? 22.436 -14.489 -16.883 1.00 93.94 92 ARG A O 1
ATOM 713 N N . THR A 1 93 ? 24.241 -14.935 -15.619 1.00 93.50 93 THR A N 1
ATOM 714 C CA . THR A 1 93 ? 24.796 -15.994 -16.481 1.00 93.50 93 THR A CA 1
ATOM 715 C C . THR A 1 93 ? 23.899 -17.236 -16.540 1.00 93.50 93 THR A C 1
ATOM 717 O O . THR A 1 93 ? 23.883 -17.959 -17.535 1.00 93.50 93 THR A O 1
ATOM 720 N N . ASP A 1 94 ? 23.104 -17.473 -15.497 1.00 93.88 94 ASP A N 1
ATOM 721 C CA . ASP A 1 94 ? 22.068 -18.500 -15.444 1.00 93.88 94 ASP A CA 1
ATOM 722 C C . ASP A 1 94 ? 20.965 -18.253 -16.483 1.00 93.88 94 ASP A C 1
ATOM 724 O O . ASP A 1 94 ? 20.665 -19.151 -17.269 1.00 93.88 94 ASP A O 1
ATOM 728 N N . VAL A 1 95 ? 20.432 -17.029 -16.546 1.00 93.25 95 VAL A N 1
ATOM 729 C CA . VAL A 1 95 ? 19.410 -16.619 -17.524 1.00 93.25 95 VAL A CA 1
ATOM 730 C C . VAL A 1 95 ? 19.974 -16.713 -18.937 1.00 93.25 95 VAL A C 1
ATOM 732 O O . VAL A 1 95 ? 19.334 -17.290 -19.817 1.00 93.25 95 VAL A O 1
ATOM 735 N N . ARG A 1 96 ? 21.203 -16.218 -19.139 1.00 91.00 96 ARG A N 1
ATOM 736 C CA . ARG A 1 96 ? 21.901 -16.320 -20.424 1.00 91.00 96 ARG A CA 1
ATOM 737 C C . ARG A 1 96 ? 21.954 -17.760 -20.929 1.00 91.00 96 ARG A C 1
ATOM 739 O O . ARG A 1 96 ? 21.592 -18.022 -22.071 1.00 91.00 96 ARG A O 1
ATOM 746 N N . ARG A 1 97 ? 22.386 -18.692 -20.078 1.00 92.69 97 ARG A N 1
ATOM 747 C CA . ARG A 1 97 ? 22.528 -20.111 -20.427 1.00 92.69 97 ARG A CA 1
ATOM 748 C C . ARG A 1 97 ? 21.189 -20.770 -20.760 1.00 92.69 97 ARG A C 1
ATOM 750 O O . ARG A 1 97 ? 21.130 -21.529 -21.718 1.00 92.69 97 ARG A O 1
ATOM 757 N N . VAL A 1 98 ? 20.137 -20.490 -19.986 1.00 94.69 98 VAL A N 1
ATOM 758 C CA . VAL A 1 98 ? 18.803 -21.092 -20.183 1.00 94.69 98 VAL A CA 1
ATOM 759 C C . VAL A 1 98 ? 18.148 -20.617 -21.478 1.00 94.69 98 VAL A C 1
ATOM 761 O O . VAL A 1 98 ? 17.476 -21.395 -22.149 1.00 94.69 98 VAL A O 1
ATOM 764 N N . PHE A 1 99 ? 18.336 -19.347 -21.834 1.00 90.88 99 PHE A N 1
ATOM 765 C CA . PHE A 1 99 ? 17.708 -18.753 -23.014 1.00 90.88 99 PHE A CA 1
ATOM 766 C C . PHE A 1 99 ? 18.645 -18.626 -24.222 1.00 90.88 99 PHE A C 1
ATOM 768 O O . PHE A 1 99 ? 18.236 -18.037 -25.217 1.00 90.88 99 PHE A O 1
ATOM 775 N N . HIS A 1 100 ? 19.856 -19.194 -24.149 1.00 91.12 100 HIS A N 1
ATOM 776 C CA . HIS A 1 100 ? 20.883 -19.148 -25.199 1.00 91.12 100 HIS A CA 1
ATOM 777 C C . HIS A 1 100 ? 21.158 -17.727 -25.709 1.00 91.12 100 HIS A C 1
ATOM 779 O O . HIS A 1 100 ? 21.100 -17.459 -26.903 1.00 91.12 100 HIS A O 1
ATOM 785 N N . LEU A 1 101 ? 21.408 -16.811 -24.776 1.00 88.00 101 LEU A N 1
ATOM 786 C CA . LEU A 1 101 ? 21.596 -15.394 -25.072 1.00 88.00 101 LEU A CA 1
ATOM 787 C C . LEU A 1 101 ? 23.088 -15.023 -25.204 1.00 88.00 101 LEU A C 1
ATOM 789 O O . LEU A 1 101 ? 23.968 -15.698 -24.658 1.00 88.00 101 LEU A O 1
ATOM 793 N N . ASP A 1 102 ? 23.376 -13.899 -25.863 1.00 86.56 102 ASP A N 1
ATOM 794 C CA . ASP A 1 102 ? 24.752 -13.497 -26.201 1.00 86.56 102 ASP A CA 1
ATOM 795 C C . ASP A 1 102 ? 25.430 -12.576 -25.169 1.00 86.56 102 ASP A C 1
ATOM 797 O O . ASP A 1 102 ? 26.647 -12.394 -25.209 1.00 86.56 102 ASP A O 1
ATOM 801 N N . TYR A 1 103 ? 24.682 -12.038 -24.197 1.00 81.75 103 TYR A N 1
ATOM 802 C CA . TYR A 1 103 ? 25.192 -11.106 -23.178 1.00 81.75 103 TYR A CA 1
ATOM 803 C C . TYR A 1 103 ? 24.955 -11.614 -21.747 1.00 81.75 103 TYR A C 1
ATOM 805 O O . TYR A 1 103 ? 24.113 -12.464 -21.505 1.00 81.75 103 TYR A O 1
ATOM 813 N N . ASP A 1 104 ? 25.682 -11.106 -20.751 1.00 79.69 104 ASP A N 1
ATOM 814 C CA . ASP A 1 104 ? 25.503 -11.573 -19.361 1.00 79.69 104 ASP A CA 1
ATOM 815 C C . ASP A 1 104 ? 24.638 -10.641 -18.490 1.00 79.69 104 ASP A C 1
ATOM 817 O O . ASP A 1 104 ? 24.243 -11.014 -17.388 1.00 79.69 104 ASP A O 1
ATOM 821 N N . HIS A 1 105 ? 24.305 -9.436 -18.960 1.00 83.44 105 HIS A N 1
ATOM 822 C CA . HIS A 1 105 ? 23.623 -8.394 -18.173 1.00 83.44 105 HIS A CA 1
ATOM 823 C C . HIS A 1 105 ? 22.110 -8.333 -18.444 1.00 83.44 105 HIS A C 1
ATOM 825 O O . HIS A 1 105 ? 21.576 -7.278 -18.778 1.00 83.44 105 HIS A O 1
ATOM 831 N N . TYR A 1 106 ? 21.421 -9.471 -18.326 1.00 89.25 106 TYR A N 1
ATOM 832 C CA . TYR A 1 106 ? 19.955 -9.541 -18.447 1.00 89.25 106 TYR A CA 1
ATOM 833 C C . TYR A 1 106 ? 19.225 -9.366 -17.115 1.00 89.25 106 TYR A C 1
ATOM 835 O O . TYR A 1 106 ? 17.999 -9.281 -17.094 1.00 89.25 106 TYR A O 1
ATOM 843 N N . GLY A 1 107 ? 19.954 -9.327 -15.999 1.00 94.00 107 GLY A N 1
ATOM 844 C CA . GLY A 1 107 ? 19.389 -9.037 -14.691 1.00 94.00 107 GLY A CA 1
ATOM 845 C C . GLY A 1 107 ? 19.164 -7.546 -14.477 1.00 94.00 107 GLY A C 1
ATOM 846 O O . GLY A 1 107 ? 19.843 -6.704 -15.067 1.00 94.00 107 GLY A O 1
ATOM 847 N N . PHE A 1 108 ? 18.256 -7.222 -13.565 1.00 95.56 108 PHE A N 1
ATOM 848 C CA . PHE A 1 108 ? 18.083 -5.867 -13.066 1.00 95.56 108 PHE A CA 1
ATOM 849 C C . PHE A 1 108 ? 17.862 -5.851 -11.558 1.00 95.56 108 PHE A C 1
ATOM 851 O O . PHE A 1 108 ? 17.341 -6.804 -10.976 1.00 95.56 108 PHE A O 1
ATOM 858 N N . ARG A 1 109 ? 18.232 -4.727 -10.944 1.00 96.31 109 ARG A N 1
ATOM 859 C CA . ARG A 1 109 ? 17.927 -4.392 -9.554 1.00 96.31 109 ARG A CA 1
ATOM 860 C C . ARG A 1 109 ? 17.507 -2.932 -9.459 1.00 96.31 109 ARG A C 1
ATOM 862 O O . ARG A 1 109 ? 18.202 -2.059 -9.975 1.00 96.31 109 ARG A O 1
ATOM 869 N N . ILE A 1 110 ? 16.392 -2.679 -8.793 1.00 96.81 110 ILE A N 1
ATOM 870 C CA . ILE A 1 110 ? 15.871 -1.351 -8.482 1.00 96.81 110 ILE A CA 1
ATOM 871 C C . ILE A 1 110 ? 15.826 -1.235 -6.965 1.00 96.81 110 ILE A C 1
ATOM 873 O O . ILE A 1 110 ? 15.148 -2.023 -6.312 1.00 96.81 110 ILE A O 1
ATOM 877 N N . ASP A 1 111 ? 16.519 -0.238 -6.428 1.00 95.94 111 ASP A N 1
ATOM 878 C CA . ASP A 1 111 ? 16.372 0.205 -5.045 1.00 95.94 111 ASP A CA 1
ATOM 879 C C . ASP A 1 111 ? 15.760 1.616 -5.102 1.00 95.94 111 ASP A C 1
ATOM 881 O O . ASP A 1 111 ? 16.340 2.515 -5.717 1.00 95.94 111 ASP A O 1
ATOM 885 N N . ALA A 1 112 ? 14.570 1.804 -4.529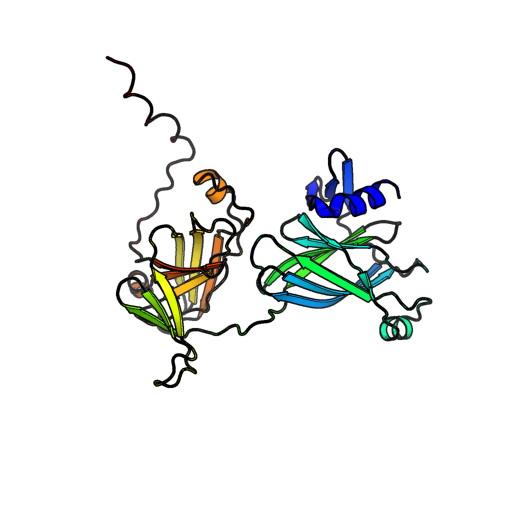 1.00 95.06 112 ALA A N 1
ATOM 886 C CA . ALA A 1 112 ? 13.813 3.055 -4.612 1.00 95.06 112 ALA A CA 1
ATOM 887 C C . ALA A 1 112 ? 13.314 3.510 -3.236 1.00 95.06 112 ALA A C 1
ATOM 889 O O . ALA A 1 112 ? 12.951 2.686 -2.399 1.00 95.06 112 ALA A O 1
ATOM 890 N N . ASN A 1 113 ? 13.260 4.829 -3.028 1.00 94.31 113 ASN A N 1
ATOM 891 C CA . ASN A 1 113 ? 12.691 5.439 -1.826 1.00 94.31 113 ASN A CA 1
ATOM 892 C C . ASN A 1 113 ? 11.327 6.069 -2.133 1.00 94.31 113 ASN A C 1
ATOM 894 O O . ASN A 1 113 ? 11.157 6.784 -3.128 1.00 94.31 113 ASN A O 1
ATOM 898 N N . THR A 1 114 ? 10.375 5.873 -1.233 1.00 91.88 114 THR A N 1
ATOM 899 C CA . THR A 1 114 ? 9.025 6.430 -1.286 1.00 91.88 114 THR A CA 1
ATOM 900 C C . THR A 1 114 ? 8.854 7.531 -0.245 1.00 91.88 114 THR A C 1
ATOM 902 O O . THR A 1 114 ? 9.702 7.751 0.617 1.00 91.88 114 THR A O 1
ATOM 905 N N . GLU A 1 115 ? 7.771 8.296 -0.363 1.00 89.56 115 GLU A N 1
ATOM 906 C CA . GLU A 1 115 ? 7.472 9.376 0.591 1.00 89.56 115 GLU A CA 1
ATOM 907 C C . GLU A 1 115 ? 6.692 8.857 1.813 1.00 89.56 115 GLU A C 1
ATOM 909 O O . GLU A 1 115 ? 6.782 9.422 2.905 1.00 89.56 115 GLU A O 1
ATOM 914 N N . PHE A 1 116 ? 6.021 7.718 1.642 1.00 90.00 116 PHE A N 1
ATOM 915 C CA . PHE A 1 116 ? 5.175 7.030 2.614 1.00 90.00 116 PHE A CA 1
ATOM 916 C C . PHE A 1 116 ? 5.521 5.536 2.676 1.00 90.00 116 PHE A C 1
ATOM 918 O O . PHE A 1 116 ? 6.167 5.012 1.765 1.00 90.00 116 PHE A O 1
ATOM 925 N N . ASP A 1 117 ? 5.095 4.848 3.734 1.00 90.69 117 ASP A N 1
ATOM 926 C CA . ASP A 1 117 ? 5.390 3.424 3.919 1.00 90.69 117 ASP A CA 1
ATOM 927 C C . ASP A 1 117 ? 4.639 2.519 2.935 1.00 90.69 117 ASP A C 1
ATOM 929 O O . ASP A 1 117 ? 3.461 2.720 2.615 1.00 90.69 117 ASP A O 1
ATOM 933 N N . VAL A 1 118 ? 5.341 1.488 2.477 1.00 91.69 118 VAL A N 1
ATOM 934 C CA . VAL A 1 118 ? 4.865 0.508 1.503 1.00 91.69 118 VAL A CA 1
ATOM 935 C C . VAL A 1 118 ? 4.760 -0.850 2.177 1.00 91.69 118 VAL A C 1
ATOM 937 O O . VAL A 1 118 ? 5.637 -1.259 2.938 1.00 91.69 118 VAL A O 1
ATOM 940 N N . TYR A 1 119 ? 3.681 -1.557 1.877 1.00 90.56 119 TYR A N 1
ATOM 941 C CA . TYR A 1 119 ? 3.294 -2.796 2.528 1.00 90.56 119 TYR A CA 1
ATOM 942 C C . TYR A 1 119 ? 3.127 -3.934 1.510 1.00 90.56 119 TYR A C 1
ATOM 944 O O . TYR A 1 119 ? 2.936 -3.686 0.315 1.00 90.56 119 TYR A O 1
ATOM 952 N N . PRO A 1 120 ? 3.174 -5.204 1.953 1.00 89.25 120 PRO A N 1
ATOM 953 C CA . PRO A 1 120 ? 2.851 -6.337 1.099 1.00 89.25 120 PRO A CA 1
ATOM 954 C C . PRO A 1 120 ? 1.438 -6.204 0.529 1.00 89.25 120 PRO A C 1
ATOM 956 O O . PRO A 1 120 ? 0.513 -5.788 1.224 1.00 89.25 120 PRO A O 1
ATOM 959 N N . GLY A 1 121 ? 1.277 -6.569 -0.738 1.00 88.44 121 GLY A N 1
ATOM 960 C CA . GLY A 1 121 ? 0.033 -6.415 -1.488 1.00 88.44 121 GLY A CA 1
ATOM 961 C C . GLY A 1 121 ? -0.111 -5.072 -2.205 1.00 88.44 121 GLY A C 1
ATOM 962 O O . GLY A 1 121 ? -0.938 -4.977 -3.113 1.00 88.44 121 GLY A O 1
ATOM 963 N N . ASP A 1 122 ? 0.707 -4.062 -1.884 1.00 91.06 122 ASP A N 1
ATOM 964 C CA . ASP A 1 122 ? 0.705 -2.819 -2.653 1.00 91.06 122 ASP A CA 1
ATOM 965 C C . ASP A 1 122 ? 1.100 -3.081 -4.104 1.00 91.06 122 ASP A C 1
ATOM 967 O O . ASP A 1 122 ? 2.079 -3.776 -4.391 1.00 91.06 122 ASP A O 1
ATOM 971 N N . SER A 1 123 ? 0.327 -2.501 -5.020 1.00 91.94 123 SER A N 1
ATOM 972 C CA . SER A 1 123 ? 0.592 -2.584 -6.452 1.00 91.94 123 SER A CA 1
ATOM 973 C C . SER A 1 123 ? 1.703 -1.618 -6.844 1.00 91.94 123 SER A C 1
ATOM 975 O O . SER A 1 123 ? 1.678 -0.438 -6.492 1.00 91.94 123 SER A O 1
ATOM 977 N N . ILE A 1 124 ? 2.652 -2.127 -7.616 1.00 93.56 124 ILE A N 1
ATOM 978 C CA . ILE A 1 124 ? 3.708 -1.358 -8.262 1.00 93.56 124 ILE A CA 1
ATOM 979 C C . ILE A 1 124 ? 3.754 -1.723 -9.745 1.00 93.56 124 ILE A C 1
ATOM 981 O O . ILE A 1 124 ? 3.356 -2.815 -10.151 1.00 93.56 124 ILE A O 1
ATOM 985 N N . ASP A 1 125 ? 4.280 -0.817 -10.555 1.00 92.56 125 ASP A N 1
ATOM 986 C CA . ASP A 1 125 ? 4.338 -0.990 -12.000 1.00 92.56 125 ASP A CA 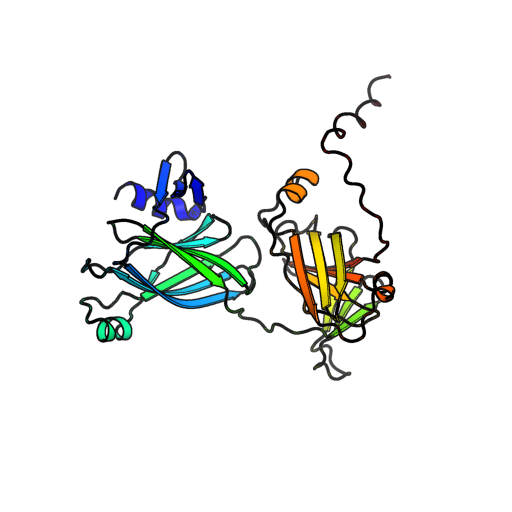1
ATOM 987 C C . ASP A 1 125 ? 5.784 -0.965 -12.483 1.00 92.56 125 ASP A C 1
ATOM 989 O O . ASP A 1 125 ? 6.566 -0.078 -12.139 1.00 92.56 125 ASP A O 1
ATOM 993 N N . LEU A 1 126 ? 6.140 -1.944 -13.309 1.00 92.62 126 LEU A N 1
ATOM 994 C CA . LEU A 1 126 ? 7.436 -2.024 -13.970 1.00 92.62 126 LEU A CA 1
ATOM 995 C C . LEU A 1 126 ? 7.297 -1.577 -15.427 1.00 92.62 126 LEU A C 1
ATOM 997 O O . LEU A 1 126 ? 6.464 -2.091 -16.172 1.00 92.62 126 LEU A O 1
ATOM 1001 N N . PHE A 1 127 ? 8.136 -0.631 -15.838 1.00 89.88 127 PHE A N 1
ATOM 1002 C CA . PHE A 1 127 ? 8.179 -0.094 -17.195 1.00 89.88 127 PHE A CA 1
ATOM 1003 C C . PHE A 1 127 ? 9.492 -0.467 -17.866 1.00 89.88 127 PHE A C 1
ATOM 1005 O O . PHE A 1 127 ? 10.552 -0.011 -17.452 1.00 89.88 127 PHE A O 1
ATOM 1012 N N . VAL A 1 128 ? 9.436 -1.293 -18.904 1.00 88.69 128 VAL A N 1
ATOM 1013 C CA . VAL A 1 128 ? 10.614 -1.903 -19.538 1.00 88.69 128 VAL A CA 1
ATOM 1014 C C . VAL A 1 128 ? 10.817 -1.330 -20.933 1.00 88.69 128 VAL A C 1
ATOM 1016 O O . VAL A 1 128 ? 9.895 -1.423 -21.736 1.00 88.69 128 VAL A O 1
ATOM 1019 N N . MET A 1 129 ? 12.002 -0.799 -21.258 1.00 82.56 129 MET A N 1
ATOM 1020 C CA . MET A 1 129 ? 12.289 -0.200 -22.572 1.00 82.56 129 MET A CA 1
ATOM 1021 C C . MET A 1 129 ? 13.477 -0.842 -23.294 1.00 82.56 129 MET A C 1
ATOM 1023 O O . MET A 1 129 ? 14.588 -0.895 -22.764 1.00 82.56 129 MET A O 1
ATOM 1027 N N . ASP A 1 130 ? 13.271 -1.220 -24.557 1.00 76.75 130 ASP A N 1
ATOM 1028 C CA . ASP A 1 130 ? 14.277 -1.857 -25.428 1.00 76.75 130 ASP A CA 1
ATOM 1029 C C . ASP A 1 130 ? 14.677 -0.994 -26.646 1.00 76.75 130 ASP A C 1
ATOM 1031 O O . ASP A 1 130 ? 15.362 -1.454 -27.551 1.00 76.75 130 ASP A O 1
ATOM 1035 N N . GLY A 1 131 ? 14.241 0.270 -26.697 1.00 68.94 131 GLY A N 1
ATOM 1036 C CA . GLY A 1 131 ? 14.496 1.186 -27.817 1.00 68.94 131 GLY A CA 1
ATOM 1037 C C . GLY A 1 131 ? 13.506 1.069 -28.983 1.00 68.94 131 GLY A C 1
ATOM 1038 O O . GLY A 1 131 ? 13.327 2.058 -29.695 1.00 68.94 131 GLY A O 1
ATOM 1039 N N . GLY A 1 132 ? 12.820 -0.070 -29.130 1.00 66.19 132 GLY A N 1
ATOM 1040 C CA . GLY A 1 132 ? 11.710 -0.267 -30.073 1.00 66.19 132 GLY A CA 1
ATOM 1041 C C . GLY A 1 132 ? 10.331 -0.001 -29.459 1.00 66.19 132 GLY A C 1
ATOM 1042 O O . GLY A 1 132 ? 9.352 0.179 -30.177 1.00 66.19 132 GLY A O 1
ATOM 1043 N N . GLY A 1 133 ? 10.240 0.050 -28.130 1.00 68.50 133 GLY A N 1
ATOM 1044 C CA . GLY A 1 133 ? 9.022 0.405 -27.414 1.00 68.50 133 GLY A CA 1
ATOM 1045 C C . GLY A 1 133 ? 9.165 0.219 -25.910 1.00 68.50 133 GLY A C 1
ATOM 1046 O O . GLY A 1 133 ? 10.273 0.061 -25.395 1.00 68.50 133 GLY A O 1
ATOM 1047 N N . MET A 1 134 ? 8.030 0.243 -25.216 1.00 73.88 134 MET A N 1
ATOM 1048 C CA . MET A 1 134 ? 7.961 0.032 -23.776 1.00 73.88 134 MET A CA 1
ATOM 1049 C C . MET A 1 134 ? 6.852 -0.959 -23.417 1.00 73.88 134 MET A C 1
ATOM 1051 O O . MET A 1 134 ? 5.839 -1.009 -24.111 1.00 73.88 134 MET A O 1
ATOM 1055 N N . ILE A 1 135 ? 7.054 -1.739 -22.353 1.00 82.50 135 ILE A N 1
ATOM 1056 C CA . ILE A 1 135 ? 6.049 -2.635 -21.764 1.00 82.50 135 ILE A CA 1
ATOM 1057 C C . ILE A 1 135 ? 5.753 -2.216 -20.334 1.00 82.50 135 ILE A C 1
ATOM 1059 O O . ILE A 1 135 ? 6.667 -1.871 -19.589 1.00 82.50 135 ILE A O 1
ATOM 1063 N N . HIS A 1 136 ? 4.475 -2.301 -19.972 1.00 86.31 136 HIS A N 1
ATOM 1064 C CA . HIS A 1 136 ? 3.965 -2.178 -18.613 1.00 86.31 136 HIS A CA 1
ATOM 1065 C C . HIS A 1 136 ? 3.753 -3.567 -17.998 1.00 86.31 136 HIS A C 1
ATOM 1067 O O . HIS A 1 136 ? 3.108 -4.427 -18.597 1.00 86.31 136 HIS A O 1
ATOM 1073 N N . VAL A 1 137 ? 4.316 -3.781 -16.811 1.00 87.50 137 VAL A N 1
ATOM 1074 C CA . VAL A 1 137 ? 4.232 -5.029 -16.050 1.00 87.50 137 VAL A CA 1
ATOM 1075 C C . VAL A 1 137 ? 3.673 -4.708 -14.665 1.00 87.50 137 VAL A C 1
ATOM 1077 O O . VAL A 1 137 ? 4.432 -4.253 -13.804 1.00 87.50 137 VAL A O 1
ATOM 1080 N N . PRO A 1 138 ? 2.365 -4.906 -14.433 1.00 87.50 138 PRO A N 1
ATOM 1081 C CA . PRO A 1 138 ? 1.799 -4.755 -13.102 1.00 87.50 138 PRO A CA 1
ATOM 1082 C C . PRO A 1 138 ? 2.315 -5.876 -12.198 1.00 87.50 138 PRO A C 1
ATOM 1084 O O . PRO A 1 138 ? 2.356 -7.045 -12.590 1.00 87.50 138 PRO A O 1
ATOM 1087 N N . THR A 1 139 ? 2.710 -5.526 -10.982 1.00 90.31 139 THR A N 1
ATOM 1088 C CA . THR A 1 139 ? 3.158 -6.479 -9.966 1.00 90.31 139 THR A CA 1
ATOM 1089 C C . THR A 1 139 ? 2.754 -5.987 -8.578 1.00 90.31 139 THR A C 1
ATOM 1091 O O . THR A 1 139 ? 2.252 -4.877 -8.416 1.00 90.31 139 THR A O 1
ATOM 1094 N N . ALA A 1 140 ? 2.940 -6.821 -7.562 1.00 92.38 140 ALA A N 1
ATOM 1095 C CA . ALA A 1 140 ? 2.685 -6.449 -6.178 1.00 92.38 140 ALA A CA 1
ATOM 1096 C C . ALA A 1 140 ? 3.921 -6.689 -5.312 1.00 92.38 140 ALA A C 1
ATOM 1098 O O . ALA A 1 140 ? 4.736 -7.573 -5.592 1.00 92.38 140 ALA A O 1
ATOM 1099 N N . ILE A 1 141 ? 4.040 -5.912 -4.238 1.00 91.94 141 ILE A N 1
ATOM 1100 C CA . ILE A 1 141 ? 5.010 -6.162 -3.174 1.00 91.94 141 ILE A CA 1
ATOM 1101 C C . ILE A 1 141 ? 4.651 -7.501 -2.525 1.00 91.94 141 ILE A C 1
ATOM 1103 O O . ILE A 1 141 ? 3.557 -7.660 -1.988 1.00 91.94 141 ILE A O 1
ATOM 1107 N N . SER A 1 142 ? 5.558 -8.475 -2.562 1.00 89.69 142 SER A N 1
ATOM 1108 C CA . SER A 1 142 ? 5.287 -9.829 -2.067 1.00 89.69 142 SER A CA 1
ATOM 1109 C C . SER A 1 142 ? 5.852 -10.095 -0.670 1.00 89.69 142 SER A C 1
ATOM 1111 O O . SER A 1 142 ? 5.560 -11.135 -0.090 1.00 89.69 142 SER A O 1
ATOM 1113 N N . GLY A 1 143 ? 6.666 -9.192 -0.115 1.00 82.25 143 GLY A N 1
ATOM 1114 C CA . GLY A 1 143 ? 7.240 -9.370 1.218 1.00 82.25 143 GLY A CA 1
ATOM 1115 C C . GLY A 1 143 ? 7.704 -8.077 1.881 1.00 82.25 143 GLY A C 1
ATOM 1116 O O . GLY A 1 143 ? 7.932 -7.064 1.219 1.00 82.25 143 GLY A O 1
ATOM 1117 N N . THR A 1 144 ? 7.869 -8.141 3.200 1.00 75.31 144 THR A N 1
ATOM 1118 C CA . THR A 1 144 ? 8.486 -7.102 4.031 1.00 75.31 144 THR A CA 1
ATOM 1119 C C . THR A 1 144 ? 9.763 -7.607 4.679 1.00 75.31 144 THR A C 1
ATOM 1121 O O . THR A 1 144 ? 9.843 -8.763 5.094 1.00 75.31 144 THR A O 1
ATOM 1124 N N . ARG A 1 145 ? 10.756 -6.729 4.850 1.00 58.19 145 ARG A N 1
ATOM 1125 C CA . ARG A 1 145 ? 11.840 -6.967 5.815 1.00 58.19 145 ARG A CA 1
ATOM 1126 C C . ARG A 1 145 ? 11.401 -6.479 7.194 1.00 58.19 145 ARG A C 1
ATOM 1128 O O . ARG A 1 145 ? 11.726 -5.372 7.594 1.00 58.19 145 ARG A O 1
ATOM 1135 N N . GLY A 1 146 ? 10.643 -7.298 7.909 1.00 51.28 146 GLY A N 1
ATOM 1136 C CA . GLY A 1 146 ? 10.231 -7.010 9.281 1.00 51.28 146 GLY A CA 1
ATOM 1137 C C . GLY A 1 146 ? 9.211 -8.032 9.764 1.00 51.28 146 GLY A C 1
ATOM 1138 O O . GLY A 1 146 ? 8.489 -8.589 8.931 1.00 51.28 146 GLY A O 1
ATOM 1139 N N . PRO A 1 147 ? 9.161 -8.325 11.072 1.00 43.69 147 PRO A N 1
ATOM 1140 C CA . PRO A 1 147 ? 8.194 -9.273 11.582 1.00 43.69 147 PRO A CA 1
ATOM 1141 C C . PRO A 1 147 ? 6.803 -8.645 11.452 1.00 43.69 147 PRO A C 1
ATOM 1143 O O . PRO A 1 147 ? 6.514 -7.607 12.042 1.00 43.69 147 PRO A O 1
ATOM 1146 N N . ALA A 1 148 ? 5.941 -9.259 10.645 1.00 53.22 148 ALA A N 1
ATOM 1147 C CA . ALA A 1 148 ? 4.510 -9.003 10.707 1.00 53.22 148 ALA A CA 1
ATOM 1148 C C . ALA A 1 148 ? 4.015 -9.622 12.018 1.00 53.22 148 ALA A C 1
ATOM 1150 O O . ALA A 1 148 ? 3.577 -10.770 12.039 1.00 53.22 148 ALA A O 1
ATOM 1151 N N . VAL A 1 149 ? 4.207 -8.927 13.140 1.00 53.38 149 VAL A N 1
ATOM 1152 C CA . VAL A 1 149 ? 3.809 -9.482 14.431 1.00 53.38 149 VAL A CA 1
ATOM 1153 C C . VAL A 1 149 ? 2.301 -9.321 14.570 1.00 53.38 149 VAL A C 1
ATOM 1155 O O . VAL A 1 149 ? 1.762 -8.214 14.542 1.00 53.38 149 VAL A O 1
ATOM 1158 N N . ALA A 1 150 ? 1.608 -10.449 14.684 1.00 67.00 150 ALA A N 1
ATOM 1159 C CA . ALA A 1 150 ? 0.184 -10.480 14.958 1.00 67.00 150 ALA A CA 1
ATOM 1160 C C . ALA A 1 150 ? -0.040 -10.181 16.446 1.00 67.00 150 ALA A C 1
ATOM 1162 O O . ALA A 1 150 ? -0.016 -11.082 17.286 1.00 67.00 150 ALA A O 1
ATOM 1163 N N . ALA A 1 151 ? -0.257 -8.908 16.775 1.00 71.50 151 ALA A N 1
ATOM 1164 C CA . ALA A 1 151 ? -0.800 -8.548 18.078 1.00 71.50 151 ALA A CA 1
ATOM 1165 C C . ALA A 1 151 ? -2.125 -9.290 18.304 1.00 71.50 151 ALA A C 1
ATOM 1167 O O . ALA A 1 151 ? -2.914 -9.470 17.378 1.00 71.50 151 ALA A O 1
ATOM 1168 N N . THR A 1 152 ? -2.374 -9.725 19.539 1.00 83.62 152 THR A N 1
ATOM 1169 C CA . THR A 1 152 ? -3.594 -10.485 19.880 1.00 83.62 152 THR A CA 1
ATOM 1170 C C . THR A 1 152 ? -4.483 -9.755 20.873 1.00 83.62 152 THR A C 1
ATOM 1172 O O . THR A 1 152 ? -5.696 -9.974 20.889 1.00 83.62 152 THR A O 1
ATOM 1175 N N . LYS A 1 153 ? -3.910 -8.855 21.681 1.00 91.44 153 LYS A N 1
ATOM 1176 C CA . LYS A 1 153 ? -4.660 -8.060 22.655 1.00 91.44 153 LYS A CA 1
ATOM 1177 C C . LYS A 1 153 ? -4.297 -6.585 22.612 1.00 91.44 153 LYS A C 1
ATOM 1179 O O . LYS A 1 153 ? -3.171 -6.213 22.288 1.00 91.44 153 LYS A O 1
ATOM 1184 N N . VAL A 1 154 ? -5.269 -5.769 22.996 1.00 92.75 154 VAL A N 1
ATOM 1185 C CA . VAL A 1 154 ? -5.199 -4.321 23.151 1.00 92.75 154 VAL A CA 1
ATOM 1186 C C . VAL A 1 154 ? -5.483 -3.987 24.611 1.00 92.75 154 VAL A C 1
ATOM 1188 O O . VAL A 1 154 ? -6.561 -4.286 25.121 1.00 92.75 154 VAL A O 1
ATOM 1191 N N . ALA A 1 155 ? -4.539 -3.333 25.281 1.00 93.75 155 ALA A N 1
ATOM 1192 C CA . ALA A 1 155 ? -4.716 -2.831 26.642 1.00 93.75 155 ALA A CA 1
ATOM 1193 C C . ALA A 1 155 ? -4.651 -1.300 26.663 1.00 93.75 155 ALA A C 1
ATOM 1195 O O . ALA A 1 155 ? -3.863 -0.696 25.938 1.00 93.75 155 ALA A O 1
ATOM 1196 N N . LEU A 1 156 ? -5.462 -0.671 27.513 1.00 93.38 156 LEU A N 1
ATOM 1197 C CA . LEU A 1 156 ? -5.466 0.778 27.723 1.00 93.38 156 LEU A CA 1
ATOM 1198 C C . LEU A 1 156 ? -4.961 1.080 29.137 1.00 93.38 156 LEU A C 1
ATOM 1200 O O . LEU A 1 156 ? -5.392 0.434 30.091 1.00 93.38 156 LEU A O 1
ATOM 1204 N N . ASN A 1 157 ? -4.078 2.068 29.279 1.00 94.69 157 ASN A N 1
ATOM 1205 C CA . ASN A 1 157 ? -3.668 2.607 30.577 1.00 94.69 157 ASN A CA 1
ATOM 1206 C C . ASN A 1 157 ? -3.546 4.131 30.481 1.00 94.69 157 ASN A C 1
ATOM 1208 O O . ASN A 1 157 ? -2.553 4.648 29.970 1.00 94.69 157 ASN A O 1
ATOM 1212 N N . GLY A 1 158 ? -4.575 4.844 30.940 1.00 94.12 158 GLY A N 1
ATOM 1213 C CA . GLY A 1 158 ? -4.651 6.297 30.800 1.00 94.12 158 GLY A CA 1
ATOM 1214 C C . GLY A 1 158 ? -4.611 6.721 29.330 1.00 94.12 158 GLY A C 1
ATOM 1215 O O . GLY A 1 158 ? -5.449 6.301 28.538 1.00 94.12 158 GLY A O 1
ATOM 1216 N N . GLU A 1 159 ? -3.614 7.527 28.972 1.00 95.81 159 GLU A N 1
ATOM 1217 C CA . GLU A 1 159 ? -3.403 8.073 27.622 1.00 95.81 159 GLU A CA 1
ATOM 1218 C C . GLU A 1 159 ? -2.555 7.158 26.723 1.00 95.81 159 GLU A C 1
ATOM 1220 O O . GLU A 1 159 ? -2.059 7.582 25.682 1.00 95.81 159 GLU A O 1
ATOM 1225 N N . LYS A 1 160 ? -2.363 5.898 27.120 1.00 96.00 160 LYS A N 1
ATOM 1226 C CA . LYS A 1 160 ? -1.538 4.936 26.390 1.00 96.00 160 LYS A CA 1
ATOM 1227 C C . LYS A 1 160 ? -2.340 3.719 25.958 1.00 96.00 160 LYS A C 1
ATOM 1229 O O . LYS A 1 160 ? -3.141 3.178 26.728 1.00 96.00 160 LYS A O 1
ATOM 1234 N N . LEU A 1 161 ? -2.070 3.260 24.741 1.00 95.62 161 LEU A N 1
ATOM 1235 C CA . LEU A 1 161 ? -2.546 1.998 24.191 1.00 95.62 161 LEU A CA 1
ATOM 1236 C C . LEU A 1 161 ? -1.373 1.043 24.018 1.00 95.62 161 LEU A C 1
ATOM 1238 O O . LEU A 1 161 ? -0.299 1.439 23.577 1.00 95.62 161 LEU A O 1
ATOM 1242 N N . PHE A 1 162 ? -1.596 -0.225 24.340 1.00 94.19 162 PHE A N 1
ATOM 1243 C CA . PHE A 1 162 ? -0.588 -1.263 24.215 1.00 94.19 162 PHE A CA 1
ATOM 1244 C C . PHE A 1 162 ? -1.090 -2.408 23.363 1.00 94.19 162 PHE A C 1
ATOM 1246 O O . PHE A 1 162 ? -2.176 -2.933 23.617 1.00 94.19 162 PHE A O 1
ATOM 1253 N N . LEU A 1 163 ? -0.271 -2.814 22.398 1.00 92.81 163 LEU A N 1
ATOM 1254 C CA . LEU A 1 163 ? -0.467 -4.055 21.664 1.00 92.81 163 LEU A CA 1
ATOM 1255 C C . LEU A 1 163 ? 0.375 -5.142 22.314 1.00 92.81 163 LEU A C 1
ATOM 1257 O O . LEU A 1 163 ? 1.578 -4.969 22.516 1.00 92.81 163 LEU A O 1
ATOM 1261 N N . LEU A 1 164 ? -0.285 -6.236 22.679 1.00 90.38 164 LEU A N 1
ATOM 1262 C CA . LEU A 1 164 ? 0.338 -7.373 23.339 1.00 90.38 164 LEU A CA 1
ATOM 1263 C C . LEU A 1 164 ? 0.430 -8.539 22.358 1.00 90.38 164 LEU A C 1
ATOM 1265 O O . LEU A 1 164 ? -0.581 -9.005 21.811 1.00 90.38 164 LEU A O 1
ATOM 1269 N N . HIS A 1 165 ? 1.657 -9.010 22.163 1.00 86.62 165 HIS A N 1
ATOM 1270 C CA . HIS A 1 165 ? 1.961 -10.151 21.313 1.00 86.62 165 HIS A CA 1
ATOM 1271 C C . HIS A 1 165 ? 1.853 -11.457 22.116 1.00 86.62 165 HIS A C 1
ATOM 1273 O O . HIS A 1 165 ? 2.262 -11.495 23.277 1.00 86.62 165 HIS A O 1
ATOM 1279 N N . PRO A 1 166 ? 1.299 -12.536 21.536 1.00 78.19 166 PRO A N 1
ATOM 1280 C CA . PRO A 1 166 ? 1.023 -13.780 22.262 1.00 78.19 166 PRO A CA 1
ATOM 1281 C C . PRO A 1 166 ? 2.291 -14.487 22.764 1.00 78.19 166 PRO A C 1
ATOM 1283 O O . PRO A 1 166 ? 2.225 -15.249 23.724 1.00 78.19 166 PRO A O 1
ATOM 1286 N N . GLU A 1 167 ? 3.441 -14.215 22.146 1.00 74.19 167 GLU A N 1
ATOM 1287 C CA . GLU A 1 167 ? 4.741 -14.783 22.525 1.00 74.19 167 GLU A CA 1
ATOM 1288 C C . GLU A 1 167 ? 5.407 -14.048 23.704 1.00 74.19 167 GLU A C 1
ATOM 1290 O O . GLU A 1 167 ? 6.424 -14.506 24.221 1.00 74.19 167 GLU A O 1
ATOM 1295 N N . ALA A 1 168 ? 4.833 -12.934 24.175 1.00 66.12 168 ALA A N 1
ATOM 1296 C CA . ALA A 1 168 ? 5.342 -12.204 25.331 1.00 66.12 168 ALA A CA 1
ATOM 1297 C C . ALA A 1 168 ? 4.960 -12.930 26.637 1.00 66.12 168 ALA A C 1
ATOM 1299 O O . ALA A 1 168 ? 3.901 -12.699 27.226 1.00 66.12 168 ALA A O 1
ATOM 1300 N N . THR A 1 169 ? 5.818 -13.833 27.118 1.00 56.81 169 THR A N 1
ATOM 1301 C CA . THR A 1 169 ? 5.643 -14.489 28.422 1.00 56.81 169 THR A CA 1
ATOM 1302 C C . THR A 1 169 ? 5.862 -13.492 29.563 1.00 56.81 169 THR A C 1
ATOM 1304 O O . THR A 1 169 ? 6.996 -13.260 29.958 1.00 56.81 169 THR A O 1
ATOM 1307 N N . THR A 1 170 ? 4.767 -12.904 30.060 1.00 53.47 170 THR A N 1
ATOM 1308 C CA . THR A 1 170 ? 4.447 -12.326 31.397 1.00 53.47 170 THR A CA 1
ATOM 1309 C C . THR A 1 170 ? 5.481 -11.587 32.272 1.00 53.47 170 THR A C 1
ATOM 1311 O O . THR A 1 170 ? 5.073 -11.053 33.300 1.00 53.47 170 THR A O 1
ATOM 1314 N N . ALA A 1 171 ? 6.760 -11.472 31.926 1.00 50.81 171 ALA A N 1
ATOM 1315 C CA . ALA A 1 171 ? 7.773 -10.840 32.778 1.00 50.81 171 ALA A CA 1
ATOM 1316 C C . ALA A 1 171 ? 8.700 -9.855 32.051 1.00 50.81 171 ALA A C 1
ATOM 1318 O O . ALA A 1 171 ? 9.342 -9.046 32.716 1.00 50.81 171 ALA A O 1
ATOM 1319 N N . GLU A 1 172 ? 8.747 -9.852 30.718 1.00 54.22 172 GLU A N 1
ATOM 1320 C CA . GLU A 1 172 ? 9.610 -8.934 29.973 1.00 54.22 172 GLU A CA 1
ATOM 1321 C C . GLU A 1 172 ? 8.814 -7.978 29.086 1.00 54.22 172 GLU A C 1
ATOM 1323 O O . GLU A 1 172 ? 7.815 -8.329 28.466 1.00 54.22 172 GLU A O 1
ATOM 1328 N N . VAL A 1 173 ? 9.319 -6.746 29.003 1.00 59.53 173 VAL A N 1
ATOM 1329 C CA . VAL A 1 173 ? 8.907 -5.678 28.074 1.00 59.53 173 VAL A CA 1
ATOM 1330 C C . VAL A 1 173 ? 9.001 -6.129 26.599 1.00 59.53 173 VAL A C 1
ATOM 1332 O O . VAL A 1 173 ? 8.449 -5.483 25.709 1.00 59.53 173 VAL A O 1
ATOM 1335 N N . ALA A 1 174 ? 9.676 -7.252 26.333 1.00 59.66 174 ALA A N 1
ATOM 1336 C CA . ALA A 1 174 ? 9.790 -7.876 25.026 1.00 59.66 174 ALA A CA 1
ATOM 1337 C C . ALA A 1 174 ? 8.411 -8.326 24.506 1.00 59.66 174 ALA A C 1
ATOM 1339 O O . ALA A 1 174 ? 7.783 -9.228 25.050 1.00 59.66 174 ALA A O 1
ATOM 1340 N N . GLY A 1 175 ? 7.939 -7.681 23.436 1.00 70.19 175 GLY A N 1
ATOM 1341 C CA . GLY A 1 175 ? 6.671 -8.016 22.779 1.00 70.19 175 GLY A CA 1
ATOM 1342 C C . GLY A 1 175 ? 5.489 -7.111 23.140 1.00 70.19 175 GLY A C 1
ATOM 1343 O O . GLY A 1 175 ? 4.342 -7.471 22.873 1.00 70.19 175 GLY A O 1
ATOM 1344 N N . ARG A 1 176 ? 5.754 -5.935 23.719 1.00 85.62 176 ARG A N 1
ATOM 1345 C CA . ARG A 1 176 ? 4.767 -4.864 23.889 1.00 85.62 176 ARG A CA 1
ATOM 1346 C C . ARG A 1 176 ? 5.101 -3.692 22.974 1.00 85.62 176 ARG A C 1
ATOM 1348 O O . ARG A 1 176 ? 6.208 -3.164 23.034 1.00 85.62 176 ARG A O 1
ATOM 1355 N N . GLU A 1 177 ? 4.128 -3.252 22.189 1.00 91.06 177 GLU A N 1
ATOM 1356 C CA . GLU A 1 177 ? 4.196 -1.973 21.471 1.00 91.06 177 GLU A CA 1
ATOM 1357 C C . GLU A 1 177 ? 3.355 -0.934 22.215 1.00 91.06 177 GLU A C 1
ATOM 1359 O O . GLU A 1 177 ? 2.291 -1.267 22.743 1.00 91.06 177 GLU A O 1
ATOM 1364 N N . GLU A 1 178 ? 3.845 0.303 22.299 1.00 93.94 178 GLU A N 1
ATOM 1365 C CA . GLU A 1 178 ? 3.232 1.391 23.065 1.00 93.94 178 GLU A CA 1
ATOM 1366 C C . GLU A 1 178 ? 2.881 2.559 22.150 1.00 93.94 178 GLU A C 1
ATOM 1368 O O . GLU A 1 178 ? 3.744 3.128 21.493 1.00 93.94 178 GLU A O 1
ATOM 1373 N N . PHE A 1 179 ? 1.622 2.978 22.200 1.00 95.94 179 PHE A N 1
ATOM 1374 C CA . PHE A 1 179 ? 1.098 4.072 21.402 1.00 95.94 179 PHE A CA 1
ATOM 1375 C C . PHE A 1 179 ? 0.506 5.157 22.296 1.00 95.94 179 PHE A C 1
ATOM 1377 O O . PHE A 1 179 ? -0.216 4.867 23.254 1.00 95.94 179 PHE A O 1
ATOM 1384 N N . ASP A 1 180 ? 0.747 6.412 21.932 1.00 96.75 180 ASP A N 1
ATOM 1385 C CA . ASP A 1 180 ? 0.035 7.560 22.482 1.00 96.75 180 ASP A CA 1
ATOM 1386 C C . ASP A 1 180 ? -1.403 7.565 21.958 1.00 96.75 180 ASP A C 1
ATOM 1388 O O . ASP A 1 180 ? -1.631 7.574 20.745 1.00 96.75 180 ASP A O 1
ATOM 1392 N N . LEU A 1 181 ? -2.386 7.565 22.858 1.00 96.19 181 LEU A N 1
ATOM 1393 C CA . LEU A 1 181 ? -3.784 7.750 22.485 1.00 96.19 181 LEU A CA 1
ATOM 1394 C C . LEU A 1 181 ? -4.029 9.215 22.160 1.00 96.19 181 LEU A C 1
ATOM 1396 O O . LEU A 1 181 ? -3.881 10.092 23.009 1.00 96.19 181 LEU A O 1
ATOM 1400 N N . VAL A 1 182 ? -4.439 9.474 20.924 1.00 95.88 182 VAL A N 1
ATOM 1401 C CA . VAL A 1 182 ? -4.606 10.833 20.421 1.00 95.88 182 VAL A CA 1
ATOM 1402 C C . VAL A 1 182 ? -5.954 11.022 19.731 1.00 95.88 182 VAL A C 1
ATOM 1404 O O . VAL A 1 182 ? -6.527 10.094 19.163 1.00 95.88 182 VAL A O 1
ATOM 1407 N N . ASN A 1 183 ? -6.455 12.258 19.745 1.00 92.38 183 ASN A N 1
ATOM 1408 C CA . ASN A 1 183 ? -7.764 12.615 19.178 1.00 92.38 183 ASN A CA 1
ATOM 1409 C C . ASN A 1 183 ? -7.681 13.264 17.783 1.00 92.38 183 ASN A C 1
ATOM 1411 O O . ASN A 1 183 ? -8.700 13.630 17.205 1.00 92.38 183 ASN A O 1
ATOM 1415 N N . ASN A 1 184 ? -6.473 13.455 17.249 1.00 92.62 184 ASN A N 1
ATOM 1416 C CA . ASN A 1 184 ? -6.227 14.096 15.950 1.00 92.62 184 ASN A CA 1
ATOM 1417 C C . ASN A 1 184 ? -6.101 13.094 14.786 1.00 92.62 184 ASN A C 1
ATOM 1419 O O . ASN A 1 184 ? -5.948 13.516 13.637 1.00 92.62 184 ASN A O 1
ATOM 1423 N N . ILE A 1 185 ? -6.131 11.790 15.073 1.00 95.38 185 ILE A N 1
ATOM 1424 C CA . ILE A 1 185 ? -6.384 10.782 14.046 1.00 95.38 185 ILE A CA 1
ATOM 1425 C C . ILE A 1 185 ? -7.867 10.899 13.696 1.00 95.38 185 ILE A C 1
ATOM 1427 O O . ILE A 1 185 ? -8.728 10.877 14.571 1.00 95.38 185 ILE A O 1
ATOM 1431 N N . GLN A 1 186 ? -8.170 11.090 12.420 1.00 95.12 186 GLN A N 1
ATOM 1432 C CA . GLN A 1 186 ? -9.530 11.086 11.907 1.00 95.12 186 GLN A CA 1
ATOM 1433 C C . GLN A 1 186 ? -9.800 9.702 11.337 1.00 95.12 186 GLN A C 1
ATOM 1435 O O . GLN A 1 186 ? -9.153 9.299 10.374 1.00 95.12 186 GLN A O 1
ATOM 1440 N N . LEU A 1 187 ? -10.741 8.982 11.941 1.00 94.88 187 LEU A N 1
ATOM 1441 C CA . LEU A 1 187 ? -11.131 7.633 11.551 1.00 94.88 187 LEU A CA 1
ATOM 1442 C C . LEU A 1 187 ? -12.645 7.584 11.360 1.00 94.88 187 LEU A C 1
ATOM 1444 O O . LEU A 1 187 ? -13.415 7.966 12.244 1.00 94.88 187 LEU A O 1
ATOM 1448 N N . HIS A 1 188 ? -13.071 7.073 10.212 1.00 94.38 188 HIS A N 1
ATOM 1449 C CA . HIS A 1 188 ? -14.470 6.873 9.883 1.00 94.38 188 HIS A CA 1
ATOM 1450 C C . HIS A 1 188 ? -14.688 5.487 9.283 1.00 94.38 188 HIS A C 1
ATOM 1452 O O . HIS A 1 188 ? -13.936 5.043 8.417 1.00 94.38 188 HIS A O 1
ATOM 1458 N N . VAL A 1 189 ? -15.749 4.816 9.727 1.00 93.50 189 VAL A N 1
ATOM 1459 C CA . VAL A 1 189 ? -16.181 3.529 9.181 1.00 93.50 189 VAL A CA 1
ATOM 1460 C C . VAL A 1 189 ? -17.386 3.773 8.283 1.00 93.50 189 VAL A C 1
ATOM 1462 O O . VAL A 1 189 ? -18.475 4.067 8.773 1.00 93.50 189 VAL A O 1
ATOM 1465 N N . ASP A 1 190 ? -17.182 3.631 6.974 1.00 93.19 190 ASP A N 1
ATOM 1466 C CA . ASP A 1 190 ? -18.231 3.783 5.964 1.00 93.19 190 ASP A CA 1
ATOM 1467 C C . ASP A 1 190 ? -19.270 2.656 6.093 1.00 93.19 190 ASP A C 1
ATOM 1469 O O . ASP A 1 190 ? -20.477 2.876 5.968 1.00 93.19 190 ASP A O 1
ATOM 1473 N N . ARG A 1 191 ? -18.798 1.421 6.317 1.00 92.31 191 ARG A N 1
ATOM 1474 C CA . ARG A 1 191 ? -19.639 0.218 6.350 1.00 92.31 191 ARG A CA 1
ATOM 1475 C C . ARG A 1 191 ? -19.024 -0.867 7.225 1.00 92.31 191 ARG A C 1
ATOM 1477 O O . ARG A 1 191 ? -17.826 -1.132 7.134 1.00 92.31 191 ARG A O 1
ATOM 1484 N N . ILE A 1 192 ? -19.875 -1.530 8.005 1.00 92.31 192 ILE A N 1
ATOM 1485 C CA . ILE A 1 192 ? -19.557 -2.781 8.691 1.00 92.31 192 ILE A CA 1
ATOM 1486 C C . ILE A 1 192 ? -20.679 -3.798 8.486 1.00 92.31 192 ILE A C 1
ATOM 1488 O O . ILE A 1 192 ? -21.856 -3.510 8.722 1.00 92.31 192 ILE A O 1
ATOM 1492 N N . GLU A 1 193 ? -20.314 -4.994 8.041 1.00 94.06 193 GLU A N 1
ATOM 1493 C CA . GLU A 1 193 ? -21.250 -6.089 7.787 1.00 94.06 193 GLU A CA 1
ATOM 1494 C C . GLU A 1 193 ? -20.784 -7.341 8.500 1.00 94.06 193 GLU A C 1
ATOM 1496 O O . GLU A 1 193 ? -19.608 -7.681 8.416 1.00 94.06 193 GLU A O 1
ATOM 1501 N N . ILE A 1 194 ? -21.705 -8.024 9.178 1.00 93.56 194 ILE A N 1
ATOM 1502 C CA . ILE A 1 194 ? -21.459 -9.330 9.775 1.00 93.56 194 ILE A CA 1
ATOM 1503 C C . ILE A 1 194 ? -22.355 -10.314 9.032 1.00 93.56 194 ILE A C 1
ATOM 1505 O O . ILE A 1 194 ? -23.572 -10.156 8.990 1.00 93.56 194 ILE A O 1
ATOM 1509 N N . SER A 1 195 ? -21.759 -11.309 8.384 1.00 92.69 195 SER A N 1
ATOM 1510 C CA . SER A 1 195 ? -22.516 -12.351 7.692 1.00 92.69 195 SER A CA 1
ATOM 1511 C C . SER A 1 195 ? -21.732 -13.654 7.690 1.00 92.69 195 SER A C 1
ATOM 1513 O O . SER A 1 195 ? -20.551 -13.662 7.361 1.00 92.69 195 SER A O 1
ATOM 1515 N N . GLN A 1 196 ? -22.384 -14.757 8.070 1.00 89.44 196 GLN A N 1
ATOM 1516 C CA . GLN A 1 196 ? -21.826 -16.115 7.965 1.00 89.44 196 GLN A CA 1
ATOM 1517 C C . GLN A 1 196 ? -20.418 -16.269 8.582 1.00 89.44 196 GLN A C 1
ATOM 1519 O O . GLN A 1 196 ? -19.517 -16.823 7.958 1.00 89.44 196 GLN A O 1
ATOM 1524 N N . GLY A 1 197 ? -20.200 -15.732 9.790 1.00 89.12 197 GLY A N 1
ATOM 1525 C CA . GLY A 1 197 ? -18.887 -15.792 10.450 1.00 89.12 197 GLY A CA 1
ATOM 1526 C C . GLY A 1 197 ? -17.806 -14.953 9.759 1.00 89.12 197 GLY A C 1
ATOM 1527 O O . GLY A 1 197 ? -16.615 -15.175 9.968 1.00 89.12 197 GLY A O 1
ATOM 1528 N N . ARG A 1 198 ? -18.189 -14.000 8.905 1.00 93.81 198 ARG A N 1
ATOM 1529 C CA . ARG A 1 198 ? -17.293 -13.003 8.318 1.00 93.81 198 ARG A CA 1
ATOM 1530 C C . ARG A 1 198 ? -17.705 -11.607 8.739 1.00 93.81 198 ARG A C 1
ATOM 1532 O O . ARG A 1 198 ? -18.894 -11.292 8.776 1.00 93.81 198 ARG A O 1
ATOM 1539 N N . VAL A 1 199 ? -16.708 -10.770 8.997 1.00 94.88 199 VAL A N 1
ATOM 1540 C CA . VAL A 1 199 ? -16.888 -9.335 9.205 1.00 94.88 199 VAL A CA 1
ATOM 1541 C C . VAL A 1 199 ? -16.180 -8.585 8.092 1.00 94.88 199 VAL A C 1
ATOM 1543 O O . VAL A 1 199 ? -14.969 -8.719 7.936 1.00 94.88 199 VAL A O 1
ATOM 1546 N N . THR A 1 200 ? -16.934 -7.788 7.344 1.00 95.31 200 THR A N 1
ATOM 1547 C CA . THR A 1 200 ? -16.414 -6.872 6.326 1.00 95.31 200 THR A CA 1
ATOM 1548 C C . THR A 1 200 ? -16.443 -5.461 6.881 1.00 95.31 200 THR A C 1
ATOM 1550 O O . THR A 1 200 ? -17.502 -4.974 7.278 1.00 95.31 200 THR A O 1
ATOM 1553 N N . VAL A 1 201 ? -15.298 -4.783 6.880 1.00 95.12 201 VAL A N 1
ATOM 1554 C CA . VAL A 1 201 ? -15.165 -3.400 7.350 1.00 95.12 201 VAL A CA 1
ATOM 1555 C C . VAL A 1 201 ? -14.572 -2.554 6.235 1.00 95.12 201 VAL A C 1
ATOM 1557 O O . VAL A 1 201 ? -13.591 -2.946 5.605 1.00 95.12 201 VAL A O 1
ATOM 1560 N N . ARG A 1 202 ? -15.158 -1.383 5.983 1.00 96.12 202 ARG A N 1
ATOM 1561 C CA . ARG A 1 202 ? -14.624 -0.379 5.056 1.00 96.12 202 ARG A CA 1
ATOM 1562 C C . ARG A 1 202 ? -14.721 1.007 5.660 1.00 96.12 202 ARG A C 1
ATOM 1564 O O . ARG A 1 202 ? -15.665 1.298 6.394 1.00 96.12 202 ARG A O 1
ATOM 1571 N N . GLY A 1 203 ? -13.773 1.863 5.322 1.00 96.06 203 GLY A N 1
ATOM 1572 C CA . GLY A 1 203 ? -13.730 3.217 5.844 1.00 96.06 203 GLY A CA 1
ATOM 1573 C C . GLY A 1 203 ? -12.536 4.005 5.344 1.00 96.06 203 GLY A C 1
ATOM 1574 O O . GLY A 1 203 ? -11.916 3.671 4.329 1.00 96.06 203 GLY A O 1
ATOM 1575 N N . TRP A 1 204 ? -12.214 5.058 6.081 1.00 96.69 204 TRP A N 1
ATOM 1576 C CA . TRP A 1 204 ? -11.031 5.870 5.858 1.00 96.69 204 TRP A CA 1
ATOM 1577 C C . TRP A 1 204 ? -10.425 6.358 7.173 1.00 96.69 204 TRP A C 1
ATOM 1579 O O . TRP A 1 204 ? -11.114 6.504 8.181 1.00 96.69 204 TRP A O 1
ATOM 1589 N N . CYS A 1 205 ? -9.115 6.574 7.160 1.00 96.12 205 CYS A N 1
ATOM 1590 C CA . CYS A 1 205 ? -8.315 6.994 8.293 1.00 96.12 205 CYS A CA 1
ATOM 1591 C C . CYS A 1 205 ? -7.163 7.894 7.831 1.00 96.12 205 CYS A C 1
ATOM 1593 O O . CYS A 1 205 ? -6.505 7.595 6.834 1.00 96.12 205 CYS A O 1
ATOM 1595 N N . PHE A 1 206 ? -6.869 8.958 8.575 1.00 95.81 206 PHE A N 1
ATOM 1596 C CA . PHE A 1 206 ? -5.640 9.745 8.419 1.00 95.81 206 PHE A CA 1
ATOM 1597 C C . PHE A 1 206 ? -5.252 10.435 9.732 1.00 95.81 206 PHE A C 1
ATOM 1599 O O . PHE A 1 206 ? -6.097 10.657 10.595 1.00 95.81 206 PHE A O 1
ATOM 1606 N N . ASP A 1 207 ? -3.979 10.798 9.885 1.00 95.12 207 ASP A N 1
ATOM 1607 C CA . ASP A 1 207 ? -3.496 11.623 10.999 1.00 95.12 207 ASP A CA 1
ATOM 1608 C C . ASP A 1 207 ? -3.200 13.043 10.491 1.00 95.12 207 ASP A C 1
ATOM 1610 O O . ASP A 1 207 ? -2.449 13.226 9.535 1.00 95.12 207 ASP A O 1
ATOM 1614 N N . GLN A 1 208 ? -3.800 14.061 11.117 1.00 91.75 208 GLN A N 1
ATOM 1615 C CA . GLN A 1 208 ? -3.616 15.468 10.728 1.00 91.75 208 GLN A CA 1
ATOM 1616 C C . GLN A 1 208 ? -2.197 16.011 10.962 1.00 91.75 208 GLN A C 1
ATOM 1618 O O . GLN A 1 208 ? -1.801 16.973 10.314 1.00 91.75 208 GLN A O 1
ATOM 1623 N N . HIS A 1 209 ? -1.440 15.426 11.888 1.00 91.38 209 HIS A N 1
ATOM 1624 C CA . HIS A 1 209 ? -0.066 15.818 12.199 1.00 91.38 209 HIS A CA 1
ATOM 1625 C C . HIS A 1 209 ? 0.958 14.981 11.432 1.00 91.38 209 HIS A C 1
ATOM 1627 O O . HIS A 1 209 ? 2.039 15.473 11.124 1.00 91.38 209 HIS A O 1
ATOM 1633 N N . LEU A 1 210 ? 0.613 13.734 11.105 1.00 90.50 210 LEU A N 1
ATOM 1634 C CA . LEU A 1 210 ? 1.450 12.813 10.339 1.00 90.50 210 LEU A CA 1
ATOM 1635 C C . LEU A 1 210 ? 0.803 12.511 8.984 1.00 90.50 210 LEU A C 1
ATOM 1637 O O . LEU A 1 210 ? 0.526 11.359 8.657 1.00 90.50 210 LEU A O 1
ATOM 1641 N N . MET A 1 211 ? 0.549 13.558 8.194 1.00 88.62 211 MET A N 1
ATOM 1642 C CA . MET A 1 211 ? -0.240 13.452 6.960 1.00 88.62 211 MET A CA 1
ATOM 1643 C C . MET A 1 211 ? 0.346 12.471 5.938 1.00 88.62 211 MET A C 1
ATOM 1645 O O . MET A 1 211 ? -0.417 11.818 5.232 1.00 88.62 211 MET A O 1
ATOM 1649 N N . ASP A 1 212 ? 1.672 12.343 5.865 1.00 91.12 212 ASP A N 1
ATOM 1650 C CA . ASP A 1 212 ? 2.357 11.423 4.942 1.00 91.12 212 ASP A CA 1
ATOM 1651 C C . ASP A 1 212 ? 2.523 10.004 5.508 1.00 91.12 212 ASP A C 1
ATOM 1653 O O . ASP A 1 212 ? 2.928 9.091 4.785 1.00 91.12 212 ASP A O 1
ATOM 1657 N N . ALA A 1 213 ? 2.220 9.797 6.792 1.00 91.62 213 ALA A N 1
ATOM 1658 C CA . ALA A 1 213 ? 2.219 8.466 7.374 1.00 91.62 213 ALA A CA 1
ATOM 1659 C C . ALA A 1 213 ? 1.041 7.658 6.832 1.00 91.62 213 ALA A C 1
ATOM 1661 O O . ALA A 1 213 ? 0.018 8.197 6.398 1.00 91.62 213 ALA A O 1
ATOM 1662 N N . ARG A 1 214 ? 1.187 6.336 6.858 1.00 92.81 214 ARG A N 1
ATOM 1663 C CA . ARG A 1 214 ? 0.158 5.425 6.375 1.00 92.81 214 ARG A CA 1
ATOM 1664 C C . ARG A 1 214 ? -0.463 4.681 7.548 1.00 92.81 214 ARG A C 1
ATOM 1666 O O . ARG A 1 214 ? 0.181 3.774 8.075 1.00 92.81 214 ARG A O 1
ATOM 1673 N N . PRO A 1 215 ? -1.684 5.056 7.971 1.00 94.44 215 PRO A N 1
ATOM 1674 C CA . PRO A 1 215 ? -2.327 4.405 9.096 1.00 94.44 215 PRO A CA 1
ATOM 1675 C C . PRO A 1 215 ? -2.575 2.929 8.813 1.00 94.44 215 PRO A C 1
ATOM 1677 O O . PRO A 1 215 ? -2.913 2.544 7.687 1.00 94.44 215 PRO A O 1
ATOM 1680 N N . GLN A 1 216 ? -2.478 2.122 9.859 1.00 95.19 216 GLN A N 1
ATOM 1681 C CA . GLN A 1 216 ? -2.962 0.752 9.864 1.00 95.19 216 GLN A CA 1
ATOM 1682 C C . GLN A 1 216 ? -4.196 0.666 10.750 1.00 95.19 216 GLN A C 1
ATOM 1684 O O . GLN A 1 216 ? -4.297 1.355 11.764 1.00 95.19 216 GLN A O 1
ATOM 1689 N N . VAL A 1 217 ? -5.142 -0.176 10.362 1.00 95.69 217 VAL A N 1
ATOM 1690 C CA . VAL A 1 217 ? -6.412 -0.342 11.056 1.00 95.69 217 VAL A CA 1
ATOM 1691 C C . VAL A 1 217 ? -6.640 -1.794 11.440 1.00 95.69 217 VAL A C 1
ATOM 1693 O O . VAL A 1 217 ? -6.275 -2.706 10.703 1.00 95.69 217 VAL A O 1
ATOM 1696 N N . GLY A 1 218 ? -7.265 -2.018 12.586 1.00 95.00 218 GLY A N 1
ATOM 1697 C CA . GLY A 1 218 ? -7.661 -3.343 13.042 1.00 95.00 218 GLY A CA 1
ATOM 1698 C C . GLY A 1 218 ? -9.028 -3.326 13.707 1.00 95.00 218 GLY A C 1
ATOM 1699 O O . GLY A 1 218 ? -9.492 -2.290 14.186 1.00 95.00 218 GLY A O 1
ATOM 1700 N N . LEU A 1 219 ? -9.688 -4.479 13.732 1.00 94.94 219 LEU A N 1
ATOM 1701 C CA . LEU A 1 219 ? -10.953 -4.665 14.433 1.00 94.94 219 LEU A CA 1
ATOM 1702 C C . LEU A 1 219 ? -10.695 -5.190 15.846 1.00 94.94 219 LEU A C 1
ATOM 1704 O O . LEU A 1 219 ? -9.927 -6.126 16.032 1.00 94.94 219 LEU A O 1
ATOM 1708 N N . VAL A 1 220 ? -11.363 -4.617 16.840 1.00 95.00 220 VAL A N 1
ATOM 1709 C CA . VAL A 1 220 ? -11.219 -4.951 18.261 1.00 95.00 220 VAL A CA 1
ATOM 1710 C C . VAL A 1 220 ? -12.585 -5.325 18.842 1.00 95.00 220 VAL A C 1
ATOM 1712 O O . VAL A 1 220 ? -13.572 -4.641 18.574 1.00 95.00 220 VAL A O 1
ATOM 1715 N N . LYS A 1 221 ? -12.649 -6.372 19.674 1.00 93.38 221 LYS A N 1
ATOM 1716 C CA . LYS A 1 221 ? -13.817 -6.715 20.509 1.00 93.38 221 LYS A CA 1
ATOM 1717 C C . LYS A 1 221 ? -13.351 -6.886 21.951 1.00 93.38 221 LYS A C 1
ATOM 1719 O O . LYS A 1 221 ? -12.516 -7.738 22.231 1.00 93.38 221 LYS A O 1
ATOM 1724 N N . GLY A 1 222 ? -13.869 -6.073 22.873 1.00 92.44 222 GLY A N 1
ATOM 1725 C CA . GLY A 1 222 ? -13.313 -6.030 24.230 1.00 92.44 222 GLY A CA 1
ATOM 1726 C C . GLY A 1 222 ? -11.835 -5.623 24.196 1.00 92.44 222 GLY A C 1
ATOM 1727 O O . GLY A 1 222 ? -11.510 -4.591 23.612 1.00 92.44 222 GLY A O 1
ATOM 1728 N N . ASP A 1 223 ? -10.957 -6.418 24.798 1.00 94.00 223 ASP A N 1
ATOM 1729 C CA . ASP A 1 223 ? -9.496 -6.271 24.757 1.00 94.00 223 ASP A CA 1
ATOM 1730 C C . ASP A 1 223 ? -8.836 -7.109 23.647 1.00 94.00 223 ASP A C 1
ATOM 1732 O O . ASP A 1 223 ? -7.616 -7.103 23.517 1.00 94.00 223 ASP A O 1
ATOM 1736 N N . MET A 1 224 ? -9.607 -7.839 22.841 1.00 93.31 224 MET A N 1
ATOM 1737 C CA . MET A 1 224 ? -9.072 -8.732 21.817 1.00 93.31 224 MET A CA 1
ATOM 1738 C C . MET A 1 224 ? -8.958 -8.021 20.470 1.00 93.31 224 MET A C 1
ATOM 1740 O O . MET A 1 224 ? -9.932 -7.444 19.975 1.00 93.31 224 MET A O 1
ATOM 1744 N N . LEU A 1 225 ? -7.776 -8.097 19.855 1.00 93.81 225 LEU A N 1
ATOM 1745 C CA . LEU A 1 225 ? -7.571 -7.672 18.476 1.00 93.81 225 LEU A CA 1
ATOM 1746 C C . LEU A 1 225 ? -8.029 -8.812 17.551 1.00 93.81 225 LEU A C 1
ATOM 1748 O O . LEU A 1 225 ? -7.392 -9.856 17.462 1.00 93.81 225 LEU A O 1
ATOM 1752 N N . MET A 1 226 ? -9.170 -8.615 16.895 1.00 93.38 226 MET A N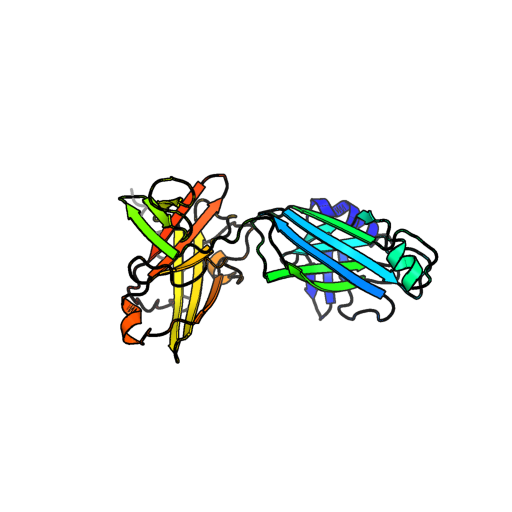 1
ATOM 1753 C CA . MET A 1 226 ? -9.843 -9.608 16.052 1.00 93.38 226 MET A CA 1
ATOM 1754 C C . MET A 1 226 ? -9.212 -9.750 14.660 1.00 93.38 226 MET A C 1
ATOM 1756 O O . MET A 1 226 ? -9.524 -10.695 13.941 1.00 93.38 226 MET A O 1
ATOM 1760 N N . SER A 1 227 ? -8.369 -8.801 14.246 1.00 92.19 227 SER A N 1
ATOM 1761 C CA . SER A 1 227 ? -7.718 -8.793 12.935 1.00 92.19 227 SER A CA 1
ATOM 1762 C C . SER A 1 227 ? -6.247 -8.406 13.047 1.00 92.19 227 SER A C 1
ATOM 1764 O O . SER A 1 227 ? -5.894 -7.623 13.924 1.00 92.19 227 SER A O 1
ATOM 1766 N N . PRO A 1 228 ? -5.387 -8.808 12.100 1.00 91.19 228 PRO A N 1
ATOM 1767 C CA . PRO A 1 228 ? -4.123 -8.111 11.897 1.00 91.19 228 PRO A CA 1
ATOM 1768 C C . PRO A 1 228 ? -4.351 -6.605 11.698 1.00 91.19 228 PRO A C 1
ATOM 1770 O O . PRO A 1 228 ? -5.438 -6.176 11.292 1.00 91.19 228 PRO A O 1
ATOM 1773 N N . LEU A 1 229 ? -3.318 -5.804 11.954 1.00 92.81 229 LEU A N 1
ATOM 1774 C CA . LEU A 1 229 ? -3.310 -4.396 11.571 1.00 92.81 229 LEU A CA 1
ATOM 1775 C C . LEU A 1 229 ? -3.082 -4.282 10.062 1.00 92.81 229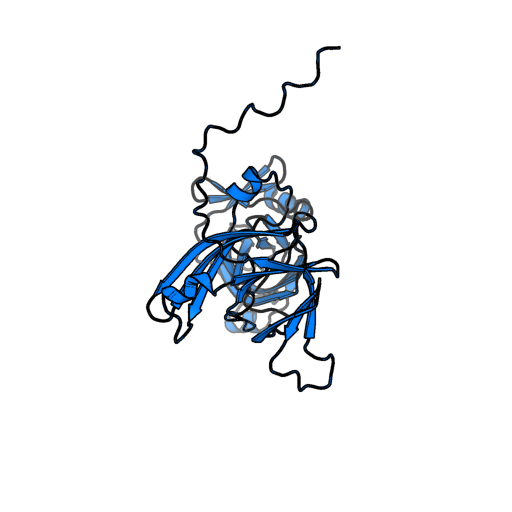 LEU A C 1
ATOM 1777 O O . LEU A 1 229 ? -2.029 -4.649 9.542 1.00 92.81 229 LEU A O 1
ATOM 1781 N N . ILE A 1 230 ? -4.084 -3.773 9.355 1.00 92.31 230 ILE A N 1
ATOM 1782 C CA . ILE A 1 230 ? -4.124 -3.714 7.897 1.00 92.31 230 ILE A CA 1
ATOM 1783 C C . ILE A 1 230 ? -3.853 -2.273 7.458 1.00 92.31 230 ILE A C 1
ATOM 1785 O O . ILE A 1 230 ? -4.556 -1.367 7.905 1.00 92.31 230 ILE A O 1
ATOM 1789 N N . PRO A 1 231 ? -2.856 -2.020 6.596 1.00 93.50 231 PRO A N 1
ATOM 1790 C CA . PRO A 1 231 ? -2.579 -0.675 6.109 1.00 93.50 231 PRO A CA 1
ATOM 1791 C C . PRO A 1 231 ? -3.753 -0.139 5.287 1.00 93.50 231 PRO A C 1
ATOM 1793 O O . PRO A 1 231 ? -4.368 -0.865 4.503 1.00 93.50 231 PRO A O 1
ATOM 1796 N N . CYS A 1 232 ? -4.030 1.157 5.409 1.00 94.56 232 CYS A N 1
ATOM 1797 C CA . CYS A 1 232 ? -4.944 1.835 4.495 1.00 94.56 232 CYS A CA 1
ATOM 1798 C C . CYS A 1 232 ? -4.380 1.726 3.075 1.00 94.56 232 CYS A C 1
ATOM 1800 O O . CYS A 1 232 ? -3.299 2.231 2.817 1.00 94.56 232 CYS A O 1
ATOM 1802 N N . SER A 1 233 ? -5.042 1.032 2.155 1.00 92.25 233 SER A N 1
ATOM 1803 C CA . SER A 1 233 ? -4.545 0.753 0.794 1.00 92.25 233 SER A CA 1
ATOM 1804 C C . SER A 1 233 ? -5.453 1.270 -0.313 1.00 92.25 233 SER A C 1
ATOM 1806 O O . SER A 1 233 ? -5.134 1.158 -1.496 1.00 92.25 233 SER A O 1
ATOM 1808 N N . VAL A 1 234 ? -6.579 1.875 0.054 1.00 93.69 234 VAL A N 1
ATOM 1809 C CA . VAL A 1 234 ? -7.556 2.402 -0.893 1.00 93.69 234 VAL A CA 1
ATOM 1810 C C . VAL A 1 234 ? -7.352 3.905 -1.030 1.00 93.69 234 VAL A C 1
ATOM 1812 O O . VAL A 1 234 ? -7.291 4.628 -0.036 1.00 93.69 234 VAL A O 1
ATOM 1815 N N . LYS A 1 235 ? -7.265 4.398 -2.267 1.00 93.38 235 LYS A N 1
ATOM 1816 C CA . LYS A 1 235 ? -7.181 5.841 -2.513 1.00 93.38 235 LYS A CA 1
ATOM 1817 C C . LYS A 1 235 ? -8.519 6.512 -2.223 1.00 93.38 235 LYS A C 1
ATOM 1819 O O . LYS A 1 235 ? -9.560 6.004 -2.641 1.00 93.38 235 LYS A O 1
ATOM 1824 N N . ARG A 1 236 ? -8.496 7.658 -1.540 1.00 94.12 236 ARG A N 1
ATOM 1825 C CA . ARG A 1 236 ? -9.699 8.434 -1.193 1.00 94.12 236 ARG A CA 1
ATOM 1826 C C . ARG A 1 236 ? -9.527 9.910 -1.560 1.00 94.12 236 ARG A C 1
ATOM 1828 O O . ARG A 1 236 ? -9.407 10.752 -0.670 1.00 94.12 236 ARG A O 1
ATOM 1835 N N . PRO A 1 237 ? -9.511 10.247 -2.866 1.00 92.12 237 PRO A N 1
ATOM 1836 C CA . PRO A 1 237 ? -9.391 11.639 -3.302 1.00 92.12 237 PRO A CA 1
ATOM 1837 C C . PRO A 1 237 ? -10.535 12.512 -2.770 1.00 92.12 237 PRO A C 1
ATOM 1839 O O . PRO A 1 237 ? -10.322 13.685 -2.497 1.00 92.12 237 PRO A O 1
ATOM 1842 N N . ASP A 1 238 ? -11.713 11.925 -2.541 1.00 93.00 238 ASP A N 1
ATOM 1843 C CA . ASP A 1 238 ? -12.852 12.580 -1.899 1.00 93.00 238 ASP A CA 1
ATOM 1844 C C . ASP A 1 238 ? -12.554 13.016 -0.455 1.00 93.00 238 ASP A C 1
ATOM 1846 O O . ASP A 1 238 ? -12.993 14.081 -0.034 1.00 93.00 238 ASP A O 1
ATOM 1850 N N . VAL A 1 239 ? -11.790 12.218 0.299 1.00 93.25 239 VAL A N 1
ATOM 1851 C CA . VAL A 1 239 ? -11.369 12.550 1.671 1.00 93.25 239 VAL A CA 1
ATOM 1852 C C . VAL A 1 239 ? -10.263 13.602 1.647 1.00 93.25 239 VAL A C 1
ATOM 1854 O O . VAL A 1 239 ? -10.311 14.551 2.425 1.00 93.25 239 VAL A O 1
ATOM 1857 N N . ILE A 1 240 ? -9.300 13.470 0.729 1.00 91.19 240 ILE A N 1
ATOM 1858 C CA . ILE A 1 240 ? -8.242 14.472 0.528 1.00 91.19 240 ILE A CA 1
ATOM 1859 C C . ILE A 1 240 ? -8.859 15.841 0.224 1.00 91.19 240 ILE A C 1
ATOM 1861 O O . ILE A 1 240 ? -8.497 16.823 0.867 1.00 91.19 240 ILE A O 1
ATOM 1865 N N . GLU A 1 241 ? -9.817 15.898 -0.703 1.00 92.19 241 GLU A N 1
ATOM 1866 C CA . GLU A 1 241 ? -10.528 17.123 -1.074 1.00 92.19 241 GLU A CA 1
ATOM 1867 C C . GLU A 1 241 ? -11.354 17.679 0.095 1.00 92.19 241 GLU A C 1
ATOM 1869 O O . GLU A 1 241 ? -11.212 18.849 0.443 1.00 92.19 241 GLU A O 1
ATOM 1874 N N . ALA A 1 242 ? -12.175 16.847 0.748 1.00 92.69 242 ALA A N 1
ATOM 1875 C CA . ALA A 1 242 ? -13.073 17.291 1.817 1.00 92.69 242 ALA A CA 1
ATOM 1876 C C . ALA A 1 242 ? -12.341 17.864 3.043 1.00 92.69 242 ALA A C 1
ATOM 1878 O O . ALA A 1 242 ? -12.877 18.737 3.725 1.00 92.69 242 ALA A O 1
ATOM 1879 N N . TYR A 1 243 ? -11.131 17.376 3.324 1.00 92.38 243 TYR A N 1
ATOM 1880 C CA . TYR A 1 243 ? -10.316 17.814 4.459 1.00 92.38 243 TYR A CA 1
ATOM 1881 C C . TYR A 1 243 ? -9.118 18.680 4.051 1.00 92.38 243 TYR A C 1
ATOM 1883 O O . TYR A 1 243 ? -8.296 19.006 4.908 1.00 92.38 243 TYR A O 1
ATOM 1891 N N . SER A 1 244 ? -9.017 19.069 2.774 1.00 93.88 244 SER A N 1
ATOM 1892 C CA . SER A 1 244 ? -7.904 19.858 2.226 1.00 93.88 244 SER A CA 1
ATOM 1893 C C . SER A 1 244 ? -6.527 19.292 2.602 1.00 93.88 244 SER A C 1
ATOM 1895 O O . SER A 1 244 ? -5.623 20.030 2.999 1.00 93.88 244 SER A O 1
ATOM 1897 N N . LEU A 1 245 ? -6.374 17.967 2.527 1.00 91.19 245 LEU A N 1
ATOM 1898 C CA . LEU A 1 245 ? -5.131 17.300 2.909 1.00 91.19 245 LEU A CA 1
ATOM 1899 C C . LEU A 1 245 ? -4.041 17.588 1.872 1.00 91.19 245 LEU A C 1
ATOM 1901 O O . LEU A 1 245 ? -4.245 17.410 0.674 1.00 91.19 245 LEU A O 1
ATOM 1905 N N . THR A 1 246 ? -2.851 17.966 2.333 1.00 90.06 246 THR A N 1
ATOM 1906 C CA . THR A 1 246 ? -1.663 18.182 1.486 1.00 90.06 246 THR A CA 1
ATOM 1907 C C . THR A 1 246 ? -0.727 16.969 1.463 1.00 90.06 246 THR A C 1
ATOM 1909 O O . THR A 1 246 ? 0.444 17.085 1.104 1.00 90.06 246 THR A O 1
ATOM 1912 N N . SER A 1 247 ? -1.248 15.802 1.851 1.00 87.19 247 SER A N 1
ATOM 1913 C CA . SER A 1 247 ? -0.497 14.554 1.958 1.00 87.19 247 SER A CA 1
ATOM 1914 C C . SER A 1 247 ? 0.033 14.069 0.607 1.00 87.19 247 SER A C 1
ATOM 1916 O O . SER A 1 247 ? -0.659 14.095 -0.412 1.00 87.19 247 SER A O 1
ATOM 1918 N N . LYS A 1 248 ? 1.258 13.552 0.627 1.00 89.19 248 LYS A N 1
ATOM 1919 C CA . LYS A 1 248 ? 1.881 12.783 -0.454 1.00 89.19 248 LYS A CA 1
ATOM 1920 C C . LYS A 1 248 ? 1.462 11.316 -0.442 1.00 89.19 248 LYS A C 1
ATOM 1922 O O . LYS A 1 248 ? 1.649 10.630 -1.445 1.00 89.19 248 LYS A O 1
ATOM 1927 N N . ASN A 1 249 ? 0.919 10.829 0.673 1.00 89.44 249 ASN A N 1
ATOM 1928 C CA . ASN A 1 249 ? 0.303 9.515 0.763 1.00 89.44 249 ASN A CA 1
ATOM 1929 C C . ASN A 1 249 ? -1.113 9.594 0.159 1.00 89.44 249 ASN A C 1
ATOM 1931 O O . ASN A 1 249 ? -1.952 10.321 0.681 1.00 89.44 249 ASN A O 1
ATOM 1935 N N . PRO A 1 250 ? -1.431 8.857 -0.913 1.00 88.50 250 PRO A N 1
ATOM 1936 C CA . PRO A 1 250 ? -2.770 8.852 -1.505 1.00 88.50 250 PRO A CA 1
ATOM 1937 C C . PRO A 1 250 ? -3.736 7.883 -0.797 1.00 88.50 250 PRO A C 1
ATOM 1939 O O . PRO A 1 250 ? -4.903 7.799 -1.179 1.00 88.50 250 PRO A O 1
ATOM 1942 N N . PHE A 1 251 ? -3.254 7.086 0.164 1.00 92.69 251 PHE A N 1
ATOM 1943 C CA . PHE A 1 251 ? -3.974 5.957 0.742 1.00 92.69 251 PHE A CA 1
ATOM 1944 C C . PHE A 1 251 ? -4.515 6.282 2.137 1.00 92.69 251 PHE A C 1
ATOM 1946 O O . PHE A 1 251 ? -3.869 6.028 3.154 1.00 92.69 251 PHE A O 1
ATOM 1953 N N . GLN A 1 252 ? -5.734 6.817 2.177 1.00 95.31 252 GLN A N 1
ATOM 1954 C CA . GLN A 1 252 ? -6.491 7.033 3.417 1.00 95.31 252 GLN A CA 1
ATOM 1955 C C . GLN A 1 252 ? -7.583 5.985 3.621 1.00 95.31 252 GLN A C 1
ATOM 1957 O O . GLN A 1 252 ? -8.097 5.835 4.719 1.00 95.31 252 GLN A O 1
ATOM 1962 N N . GLY A 1 253 ? -8.001 5.274 2.578 1.00 95.81 253 GLY A N 1
ATOM 1963 C CA . GLY A 1 253 ? -9.080 4.300 2.664 1.00 95.81 253 GLY A CA 1
ATOM 1964 C C . GLY A 1 253 ? -8.594 2.931 3.118 1.00 95.81 253 GLY A C 1
ATOM 1965 O O . GLY A 1 253 ? -7.501 2.492 2.762 1.00 95.81 253 GLY A O 1
ATOM 1966 N N . PHE A 1 254 ? -9.449 2.213 3.831 1.00 96.12 254 PHE A N 1
ATOM 1967 C CA . PHE A 1 254 ? -9.230 0.818 4.186 1.00 96.12 254 PHE A CA 1
ATOM 1968 C C . PHE A 1 254 ? -10.458 -0.025 3.857 1.00 96.12 254 PHE A C 1
ATOM 1970 O O . PHE A 1 254 ? -11.597 0.450 3.841 1.00 96.12 254 PHE A O 1
ATOM 1977 N N . GLY A 1 255 ? -10.212 -1.304 3.603 1.00 94.81 255 GLY A N 1
ATOM 1978 C CA . GLY A 1 255 ? -11.245 -2.300 3.392 1.00 94.81 255 GLY A CA 1
ATOM 1979 C C . GLY A 1 255 ? -10.678 -3.679 3.657 1.00 94.81 255 GLY A C 1
ATOM 1980 O O . GLY A 1 255 ? -9.661 -4.037 3.069 1.00 94.81 255 GLY A O 1
ATOM 1981 N N . PHE A 1 256 ? -11.309 -4.436 4.543 1.00 94.62 256 PHE A N 1
ATOM 1982 C CA . PHE A 1 256 ? -10.862 -5.781 4.864 1.00 94.62 256 PHE A CA 1
ATOM 1983 C C . PHE A 1 256 ? -12.011 -6.678 5.298 1.00 94.62 256 PHE A C 1
ATOM 1985 O O . PHE A 1 256 ? -13.027 -6.214 5.820 1.00 94.62 256 PHE A O 1
ATOM 1992 N N . ASP A 1 257 ? -11.801 -7.973 5.090 1.00 95.06 257 ASP A N 1
ATOM 1993 C CA . ASP A 1 257 ? -12.675 -9.034 5.556 1.00 95.06 257 ASP A CA 1
ATOM 1994 C C . ASP A 1 257 ? -11.899 -9.897 6.542 1.00 95.06 257 ASP A C 1
ATOM 1996 O O . ASP A 1 257 ? -10.771 -10.302 6.256 1.00 95.06 257 ASP A O 1
ATOM 2000 N N . ILE A 1 258 ? -12.516 -10.229 7.669 1.00 94.56 258 ILE A N 1
ATOM 2001 C CA . ILE A 1 258 ? -11.981 -11.227 8.590 1.00 94.56 258 ILE A CA 1
ATOM 2002 C C . ILE A 1 258 ? -12.973 -12.353 8.798 1.00 94.56 258 ILE A C 1
ATOM 2004 O O . ILE A 1 258 ? -14.187 -12.150 8.761 1.00 94.56 258 ILE A O 1
ATOM 2008 N N . HIS A 1 259 ? -12.439 -13.543 9.038 1.00 93.56 259 HIS A N 1
ATOM 2009 C CA . HIS A 1 259 ? -13.212 -14.634 9.599 1.00 93.56 259 HIS A CA 1
ATOM 2010 C C . HIS A 1 259 ? -13.262 -14.455 11.116 1.00 93.56 259 HIS A C 1
ATOM 2012 O O . HIS A 1 259 ? -12.230 -14.235 11.748 1.00 93.56 259 HIS A O 1
ATOM 2018 N N . ALA A 1 260 ? -14.458 -14.487 11.684 1.00 90.06 260 ALA A N 1
ATOM 2019 C CA . ALA A 1 260 ? -14.681 -14.263 13.099 1.00 90.06 260 ALA A CA 1
ATOM 2020 C C . ALA A 1 260 ? -15.829 -15.156 13.570 1.00 90.06 260 ALA A C 1
ATOM 2022 O O . ALA A 1 260 ? -17.001 -14.765 13.571 1.00 90.06 260 ALA A O 1
ATOM 2023 N N . ASP A 1 261 ? -15.467 -16.382 13.934 1.00 88.94 261 ASP A N 1
ATOM 2024 C CA . ASP A 1 261 ? -16.410 -17.366 14.442 1.00 88.94 261 ASP A CA 1
ATOM 2025 C C . ASP A 1 261 ? -17.094 -16.869 15.716 1.00 88.94 261 ASP A C 1
ATOM 2027 O O . ASP A 1 261 ? -16.483 -16.266 16.599 1.00 88.94 261 ASP A O 1
ATOM 2031 N N . GLY A 1 262 ? -18.399 -17.120 15.799 1.00 87.56 262 GLY A N 1
ATOM 2032 C CA . GLY A 1 262 ? -19.208 -16.741 16.953 1.00 87.56 262 GLY A CA 1
ATOM 2033 C C . GLY A 1 262 ? -19.598 -15.264 17.024 1.00 87.56 262 GLY A C 1
ATOM 2034 O O . GLY A 1 262 ? -20.324 -14.910 17.948 1.00 87.56 262 GLY A O 1
ATOM 2035 N N . LEU A 1 263 ? -19.189 -14.412 16.070 1.00 89.12 263 LEU A N 1
ATOM 2036 C CA . LEU A 1 263 ? -19.754 -13.065 15.967 1.00 89.12 263 LEU A CA 1
ATOM 2037 C C . LEU A 1 263 ? -21.153 -13.101 15.357 1.00 89.12 263 LEU A C 1
ATOM 2039 O O . LEU A 1 263 ? -21.362 -13.629 14.261 1.00 89.12 263 LEU A O 1
ATOM 2043 N N . GLN A 1 264 ? -22.100 -12.497 16.067 1.00 89.88 264 GLN A N 1
ATOM 2044 C CA . GLN A 1 264 ? -23.466 -12.285 15.603 1.00 89.88 264 GLN A CA 1
ATOM 2045 C C . GLN A 1 264 ? -23.696 -10.818 15.240 1.00 89.88 264 GLN A C 1
ATOM 2047 O O . GLN A 1 264 ? -22.929 -9.937 15.617 1.00 89.88 264 GLN A O 1
ATOM 2052 N N . GLU A 1 265 ? -24.768 -10.543 14.502 1.00 86.31 265 GLU A N 1
ATOM 2053 C CA . GLU A 1 265 ? -25.143 -9.180 14.103 1.00 86.31 265 GLU A CA 1
ATOM 2054 C C . GLU A 1 265 ? -25.311 -8.245 15.318 1.00 86.31 265 GLU A C 1
ATOM 2056 O O . GLU A 1 265 ? -24.906 -7.082 15.271 1.00 86.31 265 GLU A O 1
ATOM 2061 N N . ASP A 1 266 ? -25.806 -8.774 16.439 1.00 87.62 266 ASP A N 1
ATOM 2062 C CA . ASP A 1 266 ? -25.981 -8.031 17.692 1.00 87.62 266 ASP A CA 1
ATOM 2063 C C . ASP A 1 266 ? -24.646 -7.610 18.337 1.00 87.62 266 ASP A C 1
ATOM 2065 O O . ASP A 1 266 ? -24.595 -6.638 19.093 1.00 87.62 266 ASP A O 1
ATOM 2069 N N . ASP A 1 267 ? -23.530 -8.260 17.982 1.00 87.44 267 ASP A N 1
ATOM 2070 C CA . ASP A 1 267 ? -22.197 -7.879 18.459 1.00 87.44 267 ASP A CA 1
ATOM 2071 C C . ASP A 1 267 ? -21.675 -6.586 17.819 1.00 87.44 267 ASP A C 1
ATOM 2073 O O . ASP A 1 267 ? -20.664 -6.049 18.282 1.00 87.44 267 ASP A O 1
ATOM 2077 N N . LYS A 1 268 ? -22.333 -6.048 16.778 1.00 84.44 268 LYS A N 1
ATOM 2078 C CA . LYS A 1 268 ? -21.873 -4.839 16.067 1.00 84.44 268 LYS A CA 1
ATOM 2079 C C . LYS A 1 268 ? -21.582 -3.662 16.994 1.00 84.44 268 LYS A C 1
ATOM 2081 O O . LYS A 1 268 ? -20.655 -2.903 16.731 1.00 84.44 268 LYS A O 1
ATOM 2086 N N . GLN A 1 269 ? -22.345 -3.511 18.077 1.00 86.00 269 GLN A N 1
ATOM 2087 C CA . GLN A 1 269 ? -22.165 -2.416 19.038 1.00 86.00 269 GLN A CA 1
ATOM 2088 C C . GLN A 1 269 ? -20.946 -2.605 19.958 1.00 86.00 269 GLN A C 1
ATOM 2090 O O . GLN A 1 269 ? -20.448 -1.631 20.518 1.00 86.00 269 GLN A O 1
ATOM 2095 N N . ALA A 1 270 ? -20.465 -3.842 20.117 1.00 89.44 270 ALA A N 1
ATOM 2096 C CA . ALA A 1 270 ? -19.304 -4.182 20.940 1.00 89.44 270 ALA A CA 1
ATOM 2097 C C . ALA A 1 270 ? -17.979 -4.139 20.161 1.00 89.44 270 ALA A C 1
ATOM 2099 O O . ALA A 1 270 ? -16.901 -4.138 20.765 1.00 89.44 270 ALA A O 1
ATOM 2100 N N . LEU A 1 271 ? -18.050 -4.124 18.828 1.00 92.50 271 LEU A N 1
ATOM 2101 C CA . LEU A 1 271 ? -16.883 -3.947 17.976 1.00 92.50 271 LEU A CA 1
ATOM 2102 C C . LEU A 1 271 ? -16.337 -2.523 18.118 1.00 92.50 271 LEU A C 1
ATOM 2104 O O . LEU A 1 271 ? -17.063 -1.601 18.482 1.00 92.50 271 LEU A O 1
ATOM 2108 N N . ARG A 1 272 ? -15.037 -2.360 17.858 1.00 94.75 272 ARG A N 1
ATOM 2109 C CA . ARG A 1 272 ? -14.277 -1.099 17.812 1.00 94.75 272 ARG A CA 1
ATOM 2110 C C . ARG A 1 272 ? -13.256 -1.164 16.681 1.00 94.75 272 ARG A C 1
ATOM 2112 O O . ARG A 1 272 ? -12.720 -2.235 16.419 1.00 94.75 272 ARG A O 1
ATOM 2119 N N . VAL A 1 273 ? -13.003 -0.053 15.992 1.00 95.00 273 VAL A N 1
ATOM 2120 C CA . VAL A 1 273 ? -11.878 0.044 15.049 1.00 95.00 273 VAL A CA 1
ATOM 2121 C C . VAL A 1 273 ? -10.733 0.751 15.749 1.00 95.00 273 VAL A C 1
ATOM 2123 O O . VAL A 1 273 ? -10.896 1.841 16.300 1.00 95.00 273 VAL A O 1
ATOM 2126 N N . LEU A 1 274 ? -9.587 0.089 15.749 1.00 96.12 274 LEU A N 1
ATOM 2127 C CA . LEU A 1 274 ? -8.312 0.643 16.156 1.00 96.12 274 LEU A CA 1
ATOM 2128 C C . LEU A 1 274 ? -7.622 1.192 14.913 1.00 96.12 274 LEU A C 1
ATOM 2130 O O . LEU A 1 274 ? -7.471 0.463 13.939 1.00 96.12 274 LEU A O 1
ATOM 2134 N N . ALA A 1 275 ? -7.178 2.440 14.960 1.00 96.25 275 ALA A N 1
ATOM 2135 C CA . ALA A 1 275 ? -6.198 2.987 14.037 1.00 96.25 275 ALA A CA 1
ATOM 2136 C C . ALA A 1 275 ? -4.876 3.187 14.774 1.00 96.25 275 ALA A C 1
ATOM 2138 O O . ALA A 1 275 ? -4.862 3.729 15.879 1.00 96.25 275 ALA A O 1
ATOM 2139 N N . VAL A 1 276 ? -3.774 2.788 14.149 1.00 95.38 276 VAL A N 1
ATOM 2140 C CA . VAL A 1 276 ? -2.418 3.091 14.606 1.00 95.38 276 VAL A CA 1
ATOM 2141 C C . VAL A 1 276 ? -1.626 3.766 13.497 1.00 95.38 276 VAL A C 1
ATOM 2143 O O . VAL A 1 276 ? -1.835 3.509 12.309 1.00 95.38 276 VAL A O 1
ATOM 2146 N N . VAL A 1 277 ? -0.715 4.646 13.891 1.00 93.19 277 VAL A N 1
ATOM 2147 C CA . VAL A 1 277 ? 0.172 5.379 12.993 1.00 93.19 277 VAL A CA 1
ATOM 2148 C C . VAL A 1 277 ? 1.575 5.346 13.579 1.00 93.19 277 VAL A C 1
ATOM 2150 O O . VAL A 1 277 ? 1.803 5.826 14.690 1.00 93.19 277 VAL A O 1
ATOM 2153 N N . CYS A 1 278 ? 2.507 4.790 12.810 1.00 90.56 278 CYS A N 1
ATOM 2154 C CA . CYS A 1 278 ? 3.924 4.728 13.143 1.00 90.56 278 CYS A CA 1
ATOM 2155 C C . CYS A 1 278 ? 4.701 5.548 12.116 1.00 90.56 278 CYS A C 1
ATOM 2157 O O . CYS A 1 278 ? 4.816 5.132 10.968 1.00 90.56 278 CYS A O 1
ATOM 2159 N N . ALA A 1 279 ? 5.236 6.704 12.504 1.00 89.00 279 ALA A N 1
ATOM 2160 C CA . ALA A 1 279 ? 6.132 7.480 11.648 1.00 89.00 279 ALA A CA 1
ATOM 2161 C C . ALA A 1 279 ? 7.051 8.363 12.489 1.00 89.00 279 ALA A C 1
ATOM 2163 O O . ALA A 1 279 ? 6.674 8.807 13.567 1.00 89.00 279 ALA A O 1
ATOM 2164 N N . ASP A 1 280 ? 8.270 8.607 12.004 1.00 85.19 280 ASP A N 1
ATOM 2165 C CA . ASP A 1 280 ? 9.229 9.539 12.614 1.00 85.19 280 ASP A CA 1
ATOM 2166 C C . ASP A 1 280 ? 9.453 9.313 14.122 1.00 85.19 280 ASP A C 1
ATOM 2168 O O . ASP A 1 280 ? 9.590 10.250 14.905 1.00 85.19 280 ASP A O 1
ATOM 2172 N N . ARG A 1 281 ? 9.506 8.034 14.528 1.00 87.06 281 ARG A N 1
ATOM 2173 C CA . ARG A 1 281 ? 9.619 7.571 15.929 1.00 87.06 281 ARG A CA 1
ATOM 2174 C C . ARG A 1 281 ? 8.413 7.900 16.820 1.00 87.06 281 ARG A C 1
ATOM 2176 O O . ARG A 1 281 ? 8.476 7.650 18.018 1.00 87.06 281 ARG A O 1
ATOM 2183 N N . GLN A 1 282 ? 7.328 8.420 16.258 1.00 91.19 282 GLN A N 1
ATOM 2184 C CA . GLN A 1 282 ? 6.047 8.564 16.937 1.00 91.19 282 GLN A CA 1
ATOM 2185 C C . GLN A 1 282 ? 5.200 7.310 16.713 1.00 91.19 282 GLN A C 1
ATOM 2187 O O . GLN A 1 282 ? 5.088 6.821 15.587 1.00 91.19 282 GLN A O 1
ATOM 2192 N N . GLN A 1 283 ? 4.600 6.811 17.792 1.00 94.50 283 GLN A N 1
ATOM 2193 C CA . GLN A 1 283 ? 3.616 5.731 17.782 1.00 94.50 283 GLN A CA 1
ATOM 2194 C C . GLN A 1 283 ? 2.321 6.301 18.347 1.00 94.50 283 GLN A C 1
ATOM 2196 O O . GLN A 1 283 ? 2.245 6.643 19.524 1.00 94.50 283 GLN A O 1
ATOM 2201 N N . ARG A 1 284 ? 1.318 6.475 17.491 1.00 96.06 284 ARG A N 1
ATOM 2202 C CA . ARG A 1 284 ? 0.043 7.114 17.836 1.00 96.06 284 ARG A CA 1
ATOM 2203 C C . ARG A 1 284 ? -1.089 6.147 17.558 1.00 96.06 284 ARG A C 1
ATOM 2205 O O . ARG A 1 284 ? -1.030 5.396 16.587 1.00 96.06 284 ARG A O 1
ATOM 2212 N N . ALA A 1 285 ? -2.126 6.176 18.376 1.00 97.19 285 ALA A N 1
ATOM 2213 C CA . ALA A 1 285 ? -3.293 5.335 18.199 1.00 97.19 285 ALA A CA 1
ATOM 2214 C C . ALA A 1 285 ? -4.586 6.092 18.487 1.00 97.19 285 ALA A C 1
ATOM 2216 O O . ALA A 1 285 ? -4.632 7.040 19.269 1.00 97.19 285 ALA A O 1
ATOM 2217 N N . MET A 1 286 ? -5.660 5.621 17.869 1.00 95.88 286 MET A N 1
ATOM 2218 C CA . MET A 1 286 ? -7.022 6.027 18.166 1.00 95.88 286 MET A CA 1
ATOM 2219 C C . MET A 1 286 ? -7.906 4.790 18.158 1.00 95.88 286 MET A C 1
ATOM 2221 O O . MET A 1 286 ? -7.860 3.982 17.233 1.00 95.88 286 MET A O 1
ATOM 2225 N N . LEU A 1 287 ? -8.746 4.661 19.177 1.00 94.00 287 LEU A N 1
ATOM 2226 C CA . LEU A 1 287 ? -9.738 3.601 19.264 1.00 94.00 287 LEU A CA 1
ATOM 2227 C C . LEU A 1 287 ? -11.129 4.225 19.174 1.00 94.00 287 LEU A C 1
ATOM 2229 O O . LEU A 1 287 ? -11.513 5.022 20.029 1.00 94.00 287 LEU A O 1
ATOM 2233 N N . THR A 1 288 ? -11.898 3.874 18.146 1.00 88.50 288 THR A N 1
ATOM 2234 C CA . THR A 1 288 ? -13.258 4.401 17.994 1.00 88.50 288 THR A CA 1
ATOM 2235 C C . THR A 1 288 ? -14.249 3.545 18.758 1.00 88.50 288 THR A C 1
ATOM 2237 O O . THR A 1 288 ? -14.253 2.321 18.613 1.00 88.50 288 THR A O 1
ATOM 2240 N N . ASN A 1 289 ? -15.178 4.186 19.459 1.00 77.81 289 ASN A N 1
ATOM 2241 C CA . ASN A 1 289 ? -16.425 3.536 19.838 1.00 77.81 289 ASN A CA 1
ATOM 2242 C C . ASN A 1 289 ? -17.381 3.610 18.641 1.00 77.81 289 ASN A C 1
ATOM 2244 O O . ASN A 1 289 ? -17.634 4.707 18.133 1.00 77.81 289 ASN A O 1
ATOM 2248 N N . PHE A 1 290 ? -17.930 2.474 18.197 1.00 67.88 290 PHE A N 1
ATOM 2249 C CA . PHE A 1 290 ? -19.010 2.464 17.209 1.00 67.88 290 PHE A CA 1
ATOM 2250 C C . PHE A 1 290 ? -20.283 3.022 17.850 1.00 67.88 290 PHE A C 1
ATOM 2252 O O . PHE A 1 290 ? -21.196 2.300 18.232 1.00 67.88 290 PHE A O 1
ATOM 2259 N N . SER A 1 291 ? -20.383 4.341 17.949 1.00 53.50 291 SER A N 1
ATOM 2260 C CA . SER A 1 291 ? -21.703 4.954 17.934 1.00 53.50 291 SER A CA 1
ATOM 2261 C C . SER A 1 291 ? -22.077 5.032 16.463 1.00 53.50 291 SER A C 1
ATOM 2263 O O . SER A 1 291 ? -21.495 5.818 15.721 1.00 53.50 291 SER A O 1
ATOM 2265 N N . HIS A 1 292 ? -22.963 4.141 16.012 1.00 47.53 292 HIS A N 1
ATOM 2266 C CA . HIS A 1 292 ? -23.438 4.058 14.629 1.00 47.53 292 HIS A CA 1
ATOM 2267 C C . HIS A 1 292 ? -24.211 5.346 14.276 1.00 47.53 292 HIS A C 1
ATOM 2269 O O . HIS A 1 292 ? -25.430 5.365 14.144 1.00 47.53 292 HIS A O 1
ATOM 2275 N N . LYS A 1 293 ? -23.521 6.482 14.159 1.00 49.75 293 LYS A N 1
ATOM 2276 C CA . LYS A 1 293 ? -24.074 7.687 13.563 1.00 49.75 293 LYS A CA 1
ATOM 2277 C C . LYS A 1 293 ? -23.992 7.456 12.073 1.00 49.75 293 LYS A C 1
ATOM 2279 O O . LYS A 1 293 ? -22.918 7.535 11.488 1.00 49.75 293 LYS A O 1
ATOM 2284 N N . LYS A 1 294 ? -25.136 7.132 11.470 1.00 46.72 294 LYS A N 1
ATOM 2285 C CA . LYS A 1 294 ? -25.331 7.231 10.025 1.00 46.72 294 LYS A CA 1
ATOM 2286 C C . LYS A 1 294 ? -24.830 8.620 9.628 1.00 46.72 294 LYS A C 1
ATOM 2288 O O . LYS A 1 294 ? -25.459 9.618 9.979 1.00 46.72 294 LYS A O 1
ATOM 2293 N N . VAL A 1 295 ? -23.648 8.699 9.018 1.00 45.50 295 VAL A N 1
ATOM 2294 C CA . VAL A 1 295 ? -23.132 9.974 8.531 1.00 45.50 295 VAL A CA 1
ATOM 2295 C C . VAL A 1 295 ? -24.045 10.343 7.381 1.00 45.50 295 VAL A C 1
ATOM 2297 O O . VAL A 1 295 ? -23.993 9.758 6.302 1.00 45.50 295 VAL A O 1
ATOM 2300 N N . ASN A 1 296 ? -24.958 11.272 7.653 1.00 41.03 296 ASN A N 1
ATOM 2301 C CA . ASN A 1 296 ? -25.676 11.964 6.606 1.00 41.03 296 ASN A CA 1
ATOM 2302 C C . ASN A 1 296 ? -24.616 12.777 5.872 1.00 41.03 296 ASN A C 1
ATOM 2304 O O . ASN A 1 296 ? -24.291 13.888 6.287 1.00 41.03 296 ASN A O 1
ATOM 2308 N N . LEU A 1 297 ? -24.030 12.186 4.829 1.00 44.88 297 LEU A N 1
ATOM 2309 C CA . LEU A 1 297 ? -23.278 12.938 3.842 1.00 44.88 297 LEU A CA 1
ATOM 2310 C C . LEU A 1 297 ? -24.238 14.021 3.358 1.00 44.88 297 LEU A C 1
ATOM 2312 O O . LEU A 1 297 ? -25.244 13.726 2.709 1.00 44.88 297 LEU A O 1
ATOM 2316 N N . LEU A 1 298 ? -23.991 15.262 3.781 1.00 41.16 298 LEU A N 1
ATOM 2317 C CA . LEU A 1 298 ? -24.762 16.396 3.302 1.00 41.16 298 LEU A CA 1
ATOM 2318 C C . LEU A 1 298 ? -24.698 16.357 1.769 1.00 41.16 298 LEU A C 1
ATOM 2320 O O . LEU A 1 298 ? -23.618 16.101 1.225 1.00 41.16 298 LEU A O 1
ATOM 2324 N N . PRO A 1 299 ? -25.824 16.556 1.061 1.00 40.75 299 PRO A N 1
ATOM 2325 C CA . PRO A 1 299 ? -25.830 16.536 -0.392 1.00 40.75 299 PRO A CA 1
ATOM 2326 C C . PRO A 1 299 ? -24.719 17.445 -0.920 1.00 40.75 299 PRO A C 1
ATOM 2328 O O . PRO A 1 299 ? -24.647 18.617 -0.531 1.00 40.75 299 PRO A O 1
ATOM 2331 N N . ARG A 1 300 ? -23.846 16.890 -1.775 1.00 47.84 300 ARG A N 1
ATOM 2332 C CA . ARG A 1 300 ? -22.813 17.636 -2.508 1.00 47.84 300 ARG A CA 1
ATOM 2333 C C . ARG A 1 300 ? -23.493 18.840 -3.168 1.00 47.84 300 ARG A C 1
ATOM 2335 O O . ARG A 1 300 ? -24.237 18.668 -4.126 1.00 47.84 300 ARG A O 1
ATOM 2342 N N . GLY A 1 301 ? -23.317 20.033 -2.596 1.00 44.75 301 GLY A N 1
ATOM 2343 C CA . GLY A 1 301 ? -23.978 21.252 -3.076 1.00 44.75 301 GLY A CA 1
ATOM 2344 C C . GLY A 1 301 ? -24.337 22.307 -2.024 1.00 44.75 301 GLY A C 1
ATOM 2345 O O . GLY A 1 301 ? -24.693 23.415 -2.409 1.00 44.75 301 GLY A O 1
ATOM 2346 N N . LYS A 1 302 ? -24.234 22.033 -0.715 1.00 44.78 302 LYS A N 1
ATOM 2347 C CA . LYS A 1 302 ? -24.453 23.054 0.335 1.00 44.78 302 LYS A CA 1
ATOM 2348 C C . LYS A 1 302 ? -23.343 23.089 1.387 1.00 44.78 302 LYS A C 1
ATOM 2350 O O . LYS A 1 302 ? -23.587 22.861 2.565 1.00 44.78 302 LYS A O 1
ATOM 2355 N N . GLN A 1 303 ? -22.127 23.415 0.967 1.00 48.44 303 GLN A N 1
ATOM 2356 C CA . GLN A 1 303 ? -21.129 24.018 1.854 1.00 48.44 303 GLN A CA 1
ATOM 2357 C C . GLN A 1 303 ? -20.337 25.074 1.085 1.00 48.44 303 GLN A C 1
ATOM 2359 O O . GLN A 1 303 ? -19.173 24.884 0.771 1.00 48.44 303 GLN A O 1
ATOM 2364 N N . ILE A 1 304 ? -20.984 26.198 0.773 1.00 47.41 304 ILE A N 1
ATOM 2365 C CA . ILE A 1 304 ? -20.293 27.477 0.594 1.00 47.41 304 ILE A CA 1
ATOM 2366 C C . ILE A 1 304 ? -21.191 28.548 1.233 1.00 47.41 304 ILE A C 1
ATOM 2368 O O . ILE A 1 304 ? -22.393 28.569 0.981 1.00 47.41 304 ILE A O 1
ATOM 2372 N N . PHE A 1 305 ? -20.583 29.395 2.068 1.00 40.78 305 PHE A N 1
ATOM 2373 C CA . PHE A 1 305 ? -21.142 30.539 2.805 1.00 40.78 305 PHE A CA 1
ATOM 2374 C C . PHE A 1 305 ? -21.964 30.230 4.061 1.00 40.78 305 PHE A C 1
ATOM 2376 O O . PHE A 1 305 ? -23.187 30.144 4.047 1.00 40.78 305 PHE A O 1
ATOM 2383 N N . GLY A 1 306 ? -21.263 30.156 5.193 1.00 35.62 306 GLY A N 1
ATOM 2384 C CA . GLY A 1 306 ? -21.902 30.180 6.505 1.00 35.62 306 GLY A CA 1
ATOM 2385 C C . GLY A 1 306 ? -21.005 30.534 7.688 1.00 35.62 306 GLY A C 1
ATOM 2386 O O . GLY A 1 306 ? -21.451 30.330 8.804 1.00 35.62 306 GLY A O 1
ATOM 2387 N N . ILE A 1 307 ? -19.767 31.019 7.500 1.00 38.00 307 ILE A N 1
ATOM 2388 C CA . ILE A 1 307 ? -18.920 31.551 8.594 1.00 38.00 307 ILE A CA 1
ATOM 2389 C C . ILE A 1 307 ? -18.019 32.677 8.052 1.00 38.00 307 ILE A C 1
ATOM 2391 O O . ILE A 1 307 ? -16.801 32.567 8.063 1.00 38.00 307 ILE A O 1
ATOM 2395 N N . LEU A 1 308 ? -18.611 33.751 7.520 1.00 34.88 308 LEU A N 1
ATOM 2396 C CA . LEU A 1 308 ? -17.898 35.000 7.199 1.00 34.88 308 LEU A CA 1
ATOM 2397 C C . LEU A 1 308 ? -18.864 36.204 7.214 1.00 34.88 308 LEU A C 1
ATOM 2399 O O . LEU A 1 308 ? -18.883 37.016 6.307 1.00 34.88 308 LEU A O 1
ATOM 2403 N N . GLU A 1 309 ? -19.679 36.336 8.261 1.00 35.19 309 GLU A N 1
ATOM 2404 C CA . GLU A 1 309 ? -20.336 37.611 8.588 1.00 35.19 309 GLU A CA 1
ATOM 2405 C C . GLU A 1 309 ? -20.364 37.786 10.104 1.00 35.19 309 GLU A C 1
ATOM 2407 O O . GLU A 1 309 ? -21.346 37.464 10.771 1.00 35.19 309 GLU A O 1
ATOM 2412 N N . ARG A 1 310 ? -19.247 38.249 10.678 1.00 33.75 310 ARG A N 1
ATOM 2413 C CA . ARG A 1 310 ? -19.265 38.879 12.009 1.00 33.75 310 ARG A CA 1
ATOM 2414 C C . ARG A 1 310 ? -18.030 39.699 12.357 1.00 33.75 310 ARG A C 1
ATOM 2416 O O . ARG A 1 310 ? -17.687 39.786 13.521 1.00 33.75 310 ARG A O 1
ATOM 2423 N N . TRP A 1 311 ? -17.378 40.323 11.385 1.00 35.19 311 TRP A N 1
ATOM 2424 C CA . TRP A 1 311 ? -16.341 41.320 11.662 1.00 35.19 311 TRP A CA 1
ATOM 2425 C C . TRP A 1 311 ? -16.350 42.356 10.550 1.00 35.19 311 TRP A C 1
ATOM 2427 O O . TRP A 1 311 ? -15.606 42.181 9.609 1.00 35.19 311 TRP A O 1
ATOM 2437 N N . TRP A 1 312 ? -17.250 43.342 10.624 1.00 34.50 312 TRP A N 1
ATOM 2438 C CA . TRP A 1 312 ? -17.138 44.712 10.080 1.00 34.50 312 TRP A CA 1
ATOM 2439 C C . TRP A 1 312 ? -18.383 45.489 10.547 1.00 34.50 312 TRP A C 1
ATOM 2441 O O . TRP A 1 312 ? -19.357 45.622 9.816 1.00 34.50 312 TRP A O 1
ATOM 2451 N N . ALA A 1 313 ? -18.377 45.923 11.812 1.00 36.06 313 ALA A N 1
ATOM 2452 C CA . ALA A 1 313 ? -19.232 46.993 12.343 1.00 36.06 313 ALA A CA 1
ATOM 2453 C C . ALA A 1 313 ? -18.778 47.376 13.765 1.00 36.06 313 ALA A C 1
ATOM 2455 O O . ALA A 1 313 ? -19.425 47.001 14.746 1.00 36.06 313 ALA A O 1
ATOM 2456 N N . ARG A 1 314 ? -17.642 48.076 13.858 1.00 35.06 314 ARG A N 1
ATOM 2457 C CA . ARG A 1 314 ? -17.338 49.198 14.769 1.00 35.06 314 ARG A CA 1
ATOM 2458 C C . ARG A 1 314 ? -15.876 49.593 14.628 1.00 35.06 314 ARG A C 1
ATOM 2460 O O . ARG A 1 314 ? -15.030 48.677 14.660 1.00 35.06 314 ARG A O 1
#

Secondary structure (DSSP, 8-state):
-HHHHHHHHHGGG--BEEEETTEEEEEETTEEEEEESSPPTTEEEEEEEEEEETTEEEEEEEEEETT-SS---EEEEEETTEEEEEPEEE--HHHHHHHT-S-S--EEEEEEE-SS---TT-EEEEEEE-SS-EEEEEEE--EESS------EEEEETTEEEEE-TT--TT-STTEEEEEE-S-EEEEEEEEEEETTEEEEEEEEEESSSTTS--EEEEEETTEE-S--EE--EE-HHHHHHTT---S--EEEEEEEEE-TT--GGGGGTEEEEEEEEETTEEEEEEEE----------TT--SSSS--SS---

Foldseek 3Di:
DVVVVLVVVQLVVQFFWDDDPQWTWTDRPPDIDTAHQDDDPQKDWDWPAWEFEFFKIKTKTFMDGNVDLDAQCWKFKAAPRTTFWIWDFDFAVVVCVVVVHDDGGRMTMIIGGHLETFDWFGKMWMWTDDPVGIYIDIDTHHYYPDDLQFFWFWDDDPQKIWGAGPPPPDPDPPRIDIAGEDDQKDWDWLDWDDDDQKIKTKTFIAGPVCRQYWKWKFKDFDGTTQDRGHTQRDFDVVVCVVVVRPYPHRGGIDIDMGRHPPDDPVCPQRMWMKIWTDDPNHTHIYIDRPPPPPPPPPPPPPPDDDPPPDPDDD

Radius of gyration: 23.87 Å; chains: 1; bounding box: 52×70×64 Å